Protein AF-A0A662MM34-F1 (afdb_monomer_lite)

Radius of gyration: 32.26 Å; chains: 1; bounding box: 66×43×91 Å

pLDDT: mean 76.06, std 18.73, range [28.3, 96.75]

Structure (mmCIF, N/CA/C/O backbone):
data_AF-A0A662MM34-F1
#
_entry.id   AF-A0A662MM34-F1
#
loop_
_atom_site.group_PDB
_atom_site.id
_atom_site.type_symbol
_atom_site.label_atom_id
_atom_site.label_alt_id
_atom_site.label_comp_id
_atom_site.label_asym_id
_atom_site.label_entity_id
_atom_site.label_seq_id
_atom_site.pdbx_PDB_ins_code
_atom_site.Cartn_x
_atom_site.Cartn_y
_atom_site.Cartn_z
_atom_site.occupancy
_atom_site.B_iso_or_equiv
_atom_site.auth_seq_id
_atom_site.auth_comp_id
_atom_site.auth_asym_id
_atom_site.auth_atom_id
_atom_site.pdbx_PDB_model_num
ATOM 1 N N . MET A 1 1 ? 9.267 -12.846 -33.388 1.00 33.50 1 MET A N 1
ATOM 2 C CA . MET A 1 1 ? 10.369 -12.476 -32.479 1.00 33.50 1 MET A CA 1
ATOM 3 C C . MET A 1 1 ? 10.022 -13.080 -31.131 1.00 33.50 1 MET A C 1
ATOM 5 O O . MET A 1 1 ? 9.086 -12.618 -30.495 1.00 33.50 1 MET A O 1
ATOM 9 N N . GLN A 1 2 ? 10.614 -14.228 -30.815 1.00 28.30 2 GLN A N 1
ATOM 10 C CA . GLN A 1 2 ? 10.262 -15.033 -29.645 1.00 28.30 2 GLN A CA 1
ATOM 11 C C . GLN A 1 2 ? 11.021 -14.427 -28.461 1.00 28.30 2 GLN A C 1
ATOM 13 O O . GLN A 1 2 ? 12.230 -14.606 -28.355 1.00 28.30 2 GLN A O 1
ATOM 18 N N . LEU A 1 3 ? 10.349 -13.579 -27.678 1.00 36.88 3 LEU A N 1
ATOM 19 C CA . LEU A 1 3 ? 10.935 -13.002 -26.468 1.00 36.88 3 LEU A CA 1
ATOM 20 C C . LEU A 1 3 ? 11.234 -14.153 -25.501 1.00 36.88 3 LEU A C 1
ATOM 22 O O . LEU A 1 3 ? 10.384 -15.018 -25.287 1.00 36.88 3 LEU A O 1
ATOM 26 N N . CYS A 1 4 ? 12.475 -14.196 -25.015 1.00 38.75 4 CYS A N 1
ATOM 27 C CA . CYS A 1 4 ? 12.981 -15.218 -24.106 1.00 38.75 4 CYS A CA 1
ATOM 28 C C . CYS A 1 4 ? 12.052 -15.308 -22.888 1.00 38.75 4 CYS A C 1
ATOM 30 O O . CYS A 1 4 ? 11.793 -14.303 -22.231 1.00 38.75 4 CYS A O 1
ATOM 32 N N . SER A 1 5 ? 11.508 -16.492 -22.622 1.00 39.78 5 SER A N 1
ATOM 33 C CA . SER A 1 5 ? 10.389 -16.688 -21.697 1.00 39.78 5 SER A CA 1
ATOM 34 C C . SER A 1 5 ? 10.800 -16.788 -20.224 1.00 39.78 5 SER A C 1
ATOM 36 O O . SER A 1 5 ? 10.091 -17.434 -19.456 1.00 39.78 5 SER A O 1
ATOM 38 N N . ARG A 1 6 ? 11.962 -16.264 -19.815 1.00 53.56 6 ARG A N 1
ATOM 39 C CA . ARG A 1 6 ? 12.468 -16.461 -18.452 1.00 53.56 6 ARG A CA 1
ATOM 40 C C . ARG A 1 6 ? 13.399 -15.338 -17.960 1.00 53.56 6 ARG A C 1
ATOM 42 O O . ARG A 1 6 ? 13.820 -14.475 -18.729 1.00 53.56 6 ARG A O 1
ATOM 49 N N . ALA A 1 7 ? 13.572 -15.299 -16.638 1.00 54.53 7 ALA A N 1
ATOM 50 C CA . ALA A 1 7 ? 14.062 -14.180 -15.843 1.00 54.53 7 ALA A CA 1
ATOM 51 C C . ALA A 1 7 ? 15.443 -13.661 -16.285 1.00 54.53 7 ALA A C 1
ATOM 53 O O . ALA A 1 7 ? 16.460 -14.333 -16.139 1.00 54.53 7 ALA A O 1
ATOM 54 N N . MET A 1 8 ? 15.496 -12.403 -16.734 1.00 60.78 8 MET A N 1
ATOM 55 C CA . MET A 1 8 ? 16.762 -11.707 -16.971 1.00 60.78 8 MET A CA 1
ATOM 56 C C . MET A 1 8 ? 17.428 -11.412 -15.625 1.00 60.78 8 MET A C 1
ATOM 58 O O . MET A 1 8 ? 16.893 -10.638 -14.828 1.00 60.78 8 MET A O 1
ATOM 62 N N . THR A 1 9 ? 18.582 -12.026 -15.369 1.00 60.44 9 THR A N 1
ATOM 63 C CA . THR A 1 9 ? 19.336 -11.823 -14.126 1.00 60.44 9 THR A CA 1
ATOM 64 C C . THR A 1 9 ? 20.631 -11.089 -14.444 1.00 60.44 9 THR A C 1
ATOM 66 O O . THR A 1 9 ? 21.396 -11.512 -15.308 1.00 60.44 9 THR A O 1
ATOM 69 N N . ALA A 1 10 ? 20.862 -9.967 -13.763 1.00 65.56 10 ALA A N 1
ATOM 70 C CA . ALA A 1 10 ? 22.105 -9.214 -13.860 1.00 65.56 10 ALA A CA 1
ATOM 71 C C . ALA A 1 10 ? 23.040 -9.613 -12.712 1.00 65.56 10 ALA A C 1
ATOM 73 O O . ALA A 1 10 ? 22.673 -9.527 -11.537 1.00 65.56 10 ALA A O 1
ATOM 74 N N . VAL A 1 11 ? 24.250 -10.041 -13.058 1.00 69.38 11 VAL A N 1
ATOM 75 C CA . VAL A 1 11 ? 25.359 -10.263 -12.128 1.00 69.38 11 VAL A CA 1
ATOM 76 C C . VAL A 1 11 ? 26.302 -9.071 -12.233 1.00 69.38 11 VAL A C 1
ATOM 78 O O . VAL A 1 11 ? 26.601 -8.611 -13.332 1.00 69.38 11 VAL A O 1
ATOM 81 N N . TRP A 1 12 ? 26.748 -8.559 -11.089 1.00 68.56 12 TRP A N 1
ATOM 82 C CA . TRP A 1 12 ? 27.549 -7.340 -11.004 1.00 68.56 12 TRP A CA 1
ATOM 83 C C . TRP A 1 12 ? 28.923 -7.651 -10.423 1.00 68.56 12 TRP A C 1
ATOM 85 O O . TRP A 1 12 ? 29.000 -8.230 -9.339 1.00 68.56 12 TRP A O 1
ATOM 95 N N . GLU A 1 13 ? 29.975 -7.211 -11.104 1.00 70.81 13 GLU A N 1
ATOM 96 C CA . GLU A 1 13 ? 31.361 -7.318 -10.649 1.00 70.81 13 GLU A CA 1
ATOM 97 C C . GLU A 1 13 ? 32.034 -5.939 -10.666 1.00 70.81 13 GLU A C 1
ATOM 99 O O . GLU A 1 13 ? 31.832 -5.131 -11.576 1.00 70.81 13 GLU A O 1
ATOM 104 N N . GLU A 1 14 ? 32.806 -5.652 -9.621 1.00 66.38 14 GLU A N 1
ATOM 105 C CA . GLU A 1 14 ? 33.515 -4.385 -9.453 1.00 66.38 14 GLU A CA 1
ATOM 106 C C . GLU A 1 14 ? 34.957 -4.541 -9.951 1.00 66.38 14 GLU A C 1
ATOM 108 O O . GLU A 1 14 ? 35.679 -5.437 -9.508 1.00 66.38 14 GLU A O 1
ATOM 113 N N . SER A 1 15 ? 35.383 -3.684 -10.882 1.00 63.06 15 SER A N 1
ATOM 114 C CA . SER A 1 15 ? 36.756 -3.675 -11.388 1.00 63.06 15 SER A CA 1
ATOM 115 C C . SER A 1 15 ? 37.626 -2.690 -10.606 1.00 63.06 15 SER A C 1
ATOM 117 O O . SER A 1 15 ? 37.177 -1.628 -10.168 1.00 63.06 15 SER A O 1
ATOM 119 N N . ALA A 1 16 ? 38.917 -3.006 -10.489 1.00 58.19 16 ALA A N 1
ATOM 120 C CA . ALA A 1 16 ? 39.908 -2.198 -9.775 1.00 58.19 16 ALA A CA 1
ATOM 121 C C . ALA A 1 16 ? 40.077 -0.762 -10.330 1.00 58.19 16 ALA A C 1
ATOM 123 O O . ALA A 1 16 ? 40.626 0.098 -9.641 1.00 58.19 16 ALA A O 1
ATOM 124 N N . GLU A 1 17 ? 39.598 -0.481 -11.547 1.00 59.62 17 GLU A N 1
ATOM 125 C CA . GLU A 1 17 ? 39.710 0.823 -12.222 1.00 59.62 17 GLU A CA 1
ATOM 126 C C . GLU A 1 17 ? 38.495 1.758 -12.024 1.00 59.62 17 GLU A C 1
ATOM 128 O O . GLU A 1 17 ? 38.427 2.808 -12.658 1.00 59.62 17 GLU A O 1
ATOM 133 N N . ARG A 1 18 ? 37.583 1.448 -11.084 1.00 57.44 18 ARG A N 1
ATOM 134 C CA . ARG A 1 18 ? 36.282 2.142 -10.874 1.00 57.44 18 ARG A CA 1
ATOM 135 C C . ARG A 1 18 ? 35.286 1.966 -12.025 1.00 57.44 18 ARG A C 1
ATOM 137 O O . ARG A 1 18 ? 34.351 2.750 -12.181 1.00 57.44 18 ARG A O 1
ATOM 144 N N . ASP A 1 19 ? 35.469 0.909 -12.800 1.00 56.22 19 ASP A N 1
ATOM 145 C CA . ASP A 1 19 ? 34.482 0.445 -13.763 1.00 56.22 19 ASP A CA 1
ATOM 146 C C . ASP A 1 19 ? 33.642 -0.671 -13.134 1.00 56.22 19 ASP A C 1
ATOM 148 O O . ASP A 1 19 ? 34.149 -1.510 -12.386 1.00 56.22 19 ASP A O 1
ATOM 152 N N . MET A 1 20 ? 32.346 -0.688 -13.438 1.00 56.56 20 MET A N 1
ATOM 153 C CA . MET A 1 20 ? 31.443 -1.767 -13.048 1.00 56.56 20 MET A CA 1
ATOM 154 C C . MET A 1 20 ? 31.071 -2.605 -14.259 1.00 56.56 20 MET A C 1
ATOM 156 O O . MET A 1 20 ? 30.607 -2.082 -15.270 1.00 56.56 20 MET A O 1
ATOM 160 N N . MET A 1 21 ? 31.237 -3.914 -14.140 1.00 55.56 21 MET A N 1
ATOM 161 C CA . MET A 1 21 ? 30.906 -4.873 -15.181 1.00 55.56 21 MET A CA 1
ATOM 162 C C . MET A 1 21 ? 29.592 -5.569 -14.830 1.00 55.56 21 MET A C 1
ATOM 164 O O . MET A 1 21 ? 29.419 -6.091 -13.728 1.00 55.56 21 MET A O 1
ATOM 168 N N . ILE A 1 22 ? 28.653 -5.567 -15.772 1.00 60.06 22 ILE A N 1
ATOM 169 C CA . ILE A 1 22 ? 27.394 -6.304 -15.684 1.00 60.06 22 ILE A CA 1
ATOM 170 C C . ILE A 1 22 ? 27.480 -7.475 -16.629 1.00 60.06 22 ILE A C 1
ATOM 172 O O . ILE A 1 22 ? 27.665 -7.280 -17.826 1.00 60.06 22 ILE A O 1
ATOM 176 N N . THR A 1 23 ? 27.235 -8.670 -16.121 1.00 60.19 23 THR A N 1
ATOM 177 C CA . THR A 1 23 ? 26.924 -9.816 -16.967 1.00 60.19 23 THR A CA 1
ATOM 178 C C . THR A 1 23 ? 25.427 -10.075 -16.883 1.00 60.19 23 THR A C 1
ATOM 180 O O . THR A 1 23 ? 24.901 -10.392 -15.817 1.00 60.19 23 THR A O 1
ATOM 183 N N . ILE A 1 24 ? 24.720 -9.891 -17.997 1.00 61.50 24 ILE A N 1
ATOM 184 C CA . ILE A 1 24 ? 23.300 -10.222 -18.112 1.00 61.50 24 ILE A CA 1
ATOM 185 C C . ILE A 1 24 ? 23.211 -11.652 -18.629 1.00 61.50 24 ILE A C 1
ATOM 187 O O . ILE A 1 24 ? 23.541 -11.918 -19.787 1.00 61.50 24 ILE A O 1
ATOM 191 N N . GLU A 1 25 ? 22.744 -12.561 -17.780 1.00 59.41 25 GLU A N 1
ATOM 192 C CA . GLU A 1 25 ? 22.485 -13.948 -18.149 1.00 59.41 25 GLU A CA 1
ATOM 193 C C . GLU A 1 25 ? 20.995 -14.134 -18.459 1.00 59.41 25 GLU A C 1
ATOM 195 O O . GLU A 1 25 ? 20.120 -13.643 -17.739 1.00 59.41 25 GLU A O 1
ATOM 200 N N . THR A 1 26 ? 20.703 -14.840 -19.555 1.00 55.81 26 THR A N 1
ATOM 201 C CA . THR A 1 26 ? 19.338 -15.245 -19.917 1.00 55.81 26 THR A CA 1
ATOM 202 C C . THR A 1 26 ? 19.237 -16.765 -19.932 1.00 55.81 26 THR A C 1
ATOM 204 O O . THR A 1 26 ? 20.053 -17.471 -20.528 1.00 55.81 26 THR A O 1
ATOM 207 N N . ASP A 1 27 ? 18.232 -17.294 -19.250 1.00 52.84 27 ASP A N 1
ATOM 208 C CA . ASP A 1 27 ? 18.008 -18.718 -19.065 1.00 52.84 27 ASP A CA 1
ATOM 209 C C . ASP A 1 27 ? 17.208 -19.309 -20.231 1.00 52.84 27 ASP A C 1
ATOM 211 O O . ASP A 1 27 ? 15.987 -19.456 -20.197 1.00 52.84 27 ASP A O 1
ATOM 215 N N . GLY A 1 28 ? 17.918 -19.704 -21.290 1.00 50.59 28 GLY A N 1
ATOM 216 C CA . GLY A 1 28 ? 17.308 -20.511 -22.353 1.00 50.59 28 GLY A CA 1
ATOM 217 C C . GLY A 1 28 ? 18.025 -20.525 -23.694 1.00 50.59 28 GLY A C 1
ATOM 218 O O . GLY A 1 28 ? 17.819 -21.452 -24.472 1.00 50.59 28 GLY A O 1
ATOM 219 N N . THR A 1 29 ? 18.905 -19.567 -23.964 1.00 47.22 29 THR A N 1
ATOM 220 C CA . THR A 1 29 ? 19.729 -19.543 -25.179 1.00 47.22 29 THR A CA 1
ATOM 221 C C . THR A 1 29 ? 21.022 -18.815 -24.861 1.00 47.22 29 THR A C 1
ATOM 223 O O . THR A 1 29 ? 20.971 -17.684 -24.401 1.00 47.22 29 THR A O 1
ATOM 226 N N . THR A 1 30 ? 22.160 -19.471 -25.089 1.00 48.12 30 THR A N 1
ATOM 227 C CA . THR A 1 30 ? 23.541 -18.983 -24.911 1.00 48.12 30 THR A CA 1
ATOM 228 C C . THR A 1 30 ? 23.748 -17.558 -25.434 1.00 48.12 30 THR A C 1
ATOM 230 O O . THR A 1 30 ? 24.140 -17.354 -26.581 1.00 48.12 30 THR A O 1
ATOM 233 N N . GLY A 1 31 ? 23.478 -16.576 -24.586 1.00 56.16 31 GLY A N 1
ATOM 234 C CA . GLY A 1 31 ? 23.649 -15.160 -24.856 1.00 56.16 31 GLY A CA 1
ATOM 235 C C . GLY A 1 31 ? 23.836 -14.461 -23.523 1.00 56.16 31 GLY A C 1
ATOM 236 O O . GLY A 1 31 ? 22.865 -14.015 -22.919 1.00 56.16 31 GLY A O 1
ATOM 237 N N . ALA A 1 32 ? 25.079 -14.446 -23.048 1.00 59.78 32 ALA A N 1
ATOM 238 C CA . ALA A 1 32 ? 25.497 -13.536 -21.997 1.00 59.78 32 ALA A CA 1
ATOM 239 C C . ALA A 1 32 ? 25.850 -12.209 -22.675 1.00 59.78 32 ALA A C 1
ATOM 241 O O . ALA A 1 32 ? 26.629 -12.193 -23.632 1.00 59.78 32 ALA A O 1
ATOM 242 N N . ALA A 1 33 ? 25.232 -11.120 -22.229 1.00 65.62 33 ALA A N 1
ATOM 243 C CA . ALA A 1 33 ? 25.611 -9.782 -22.657 1.00 65.62 33 ALA A CA 1
ATOM 244 C C . ALA A 1 33 ? 26.417 -9.137 -21.533 1.00 65.62 33 ALA A C 1
ATOM 246 O O . ALA A 1 33 ? 25.910 -8.977 -20.423 1.00 65.62 33 ALA A O 1
ATOM 247 N N . GLU A 1 34 ? 27.664 -8.787 -21.824 1.00 66.50 34 GLU A N 1
ATOM 248 C CA . GLU A 1 34 ? 28.517 -8.043 -20.905 1.00 66.50 34 GLU A CA 1
ATOM 249 C C . GLU A 1 34 ? 28.373 -6.546 -21.193 1.00 66.50 34 GLU A C 1
ATOM 251 O O . GLU A 1 34 ? 28.540 -6.096 -22.330 1.00 66.50 34 GLU A O 1
ATOM 256 N N . VAL A 1 35 ? 28.013 -5.771 -20.174 1.00 71.50 35 VAL A N 1
ATOM 257 C CA . VAL A 1 35 ? 27.859 -4.319 -20.252 1.00 71.50 35 VAL A CA 1
ATOM 258 C C . VAL A 1 35 ? 28.760 -3.692 -19.199 1.00 71.50 35 VAL A C 1
ATOM 260 O O . VAL A 1 35 ? 28.532 -3.857 -18.004 1.00 71.50 35 VAL A O 1
ATOM 263 N N . ILE A 1 36 ? 29.774 -2.953 -19.644 1.00 73.56 36 ILE A N 1
ATOM 264 C CA . ILE A 1 36 ? 30.686 -2.222 -18.760 1.00 73.56 36 ILE A CA 1
ATOM 265 C C . ILE A 1 36 ? 30.179 -0.791 -18.603 1.00 73.56 36 ILE A C 1
ATOM 267 O O . ILE A 1 36 ? 29.941 -0.080 -19.582 1.00 73.56 36 ILE A O 1
ATOM 271 N N . ILE A 1 37 ? 30.019 -0.363 -17.356 1.00 75.06 37 ILE A N 1
ATOM 272 C CA . ILE A 1 37 ? 29.595 0.978 -16.976 1.00 75.06 37 ILE A CA 1
ATOM 273 C C . ILE A 1 37 ? 30.717 1.623 -16.182 1.00 75.06 37 ILE A C 1
ATOM 275 O O . ILE A 1 37 ? 30.923 1.318 -15.010 1.00 75.06 37 ILE A O 1
ATOM 279 N N . GLY A 1 38 ? 31.410 2.557 -16.824 1.00 77.00 38 GLY A N 1
ATOM 280 C CA . GLY A 1 38 ? 32.406 3.386 -16.160 1.00 77.00 38 GLY A CA 1
ATOM 281 C C . GLY A 1 38 ? 31.789 4.571 -15.418 1.00 77.00 38 GLY A C 1
ATOM 282 O O . GLY A 1 38 ? 30.784 5.162 -15.848 1.00 77.00 38 GLY A O 1
ATOM 283 N N . GLY A 1 39 ? 32.409 4.947 -14.302 1.00 77.00 39 GLY A N 1
ATOM 284 C CA . GLY A 1 39 ? 31.999 6.084 -13.483 1.00 77.00 39 GLY A CA 1
ATOM 285 C C . GLY A 1 39 ? 33.080 6.488 -12.486 1.00 77.00 39 GLY A C 1
ATOM 286 O O . GLY A 1 39 ? 33.833 5.668 -11.990 1.00 77.00 39 GLY A O 1
ATOM 287 N N . HIS A 1 40 ? 33.197 7.784 -12.199 1.00 75.44 40 HIS A N 1
ATOM 288 C CA . HIS A 1 40 ? 34.201 8.271 -11.240 1.00 75.44 40 HIS A CA 1
ATOM 289 C C . HIS A 1 40 ? 33.698 8.291 -9.786 1.00 75.44 40 HIS A C 1
ATOM 291 O O . HIS A 1 40 ? 34.519 8.379 -8.871 1.00 75.44 40 HIS A O 1
ATOM 297 N N . ASP A 1 41 ? 32.377 8.223 -9.586 1.00 82.69 41 ASP A N 1
ATOM 298 C CA . ASP A 1 41 ? 31.685 8.316 -8.297 1.00 82.69 41 ASP A CA 1
ATOM 299 C C . ASP A 1 41 ? 30.853 7.051 -8.058 1.00 82.69 41 ASP A C 1
ATOM 301 O O . ASP A 1 41 ? 30.001 6.698 -8.881 1.00 82.69 41 ASP A O 1
ATOM 305 N N . GLN A 1 42 ? 31.091 6.394 -6.922 1.00 79.56 42 GLN A N 1
ATOM 306 C CA . GLN A 1 42 ? 30.430 5.142 -6.568 1.00 79.56 42 GLN A CA 1
ATOM 307 C C . GLN A 1 42 ? 28.917 5.303 -6.384 1.00 79.56 42 GLN A C 1
ATOM 309 O O . GLN A 1 42 ? 28.157 4.434 -6.794 1.00 79.56 42 GLN A O 1
ATOM 314 N N . ASN A 1 43 ? 28.450 6.442 -5.867 1.00 83.88 43 ASN A N 1
ATOM 315 C CA . ASN A 1 43 ? 27.018 6.683 -5.690 1.00 83.88 43 ASN A CA 1
ATOM 316 C C . ASN A 1 43 ? 26.302 6.759 -7.045 1.00 83.88 43 ASN A C 1
ATOM 318 O O . ASN A 1 43 ? 25.187 6.268 -7.204 1.00 83.88 43 ASN A O 1
ATOM 322 N N . VAL A 1 44 ? 26.945 7.371 -8.046 1.00 84.25 44 VAL A N 1
ATOM 323 C CA . VAL A 1 44 ? 26.391 7.457 -9.408 1.00 84.25 44 VAL A CA 1
ATOM 324 C C . VAL A 1 44 ? 26.326 6.073 -10.049 1.00 84.25 44 VAL A C 1
ATOM 326 O O . VAL A 1 44 ? 25.358 5.760 -10.744 1.00 84.25 44 VAL A O 1
ATOM 329 N N . LEU A 1 45 ? 27.344 5.247 -9.818 1.00 82.06 45 LEU A N 1
ATOM 330 C CA . LEU A 1 45 ? 27.378 3.871 -10.297 1.00 82.06 45 LEU A CA 1
ATOM 331 C C . LEU A 1 45 ? 26.286 3.006 -9.646 1.00 82.06 45 LEU A C 1
ATOM 333 O O . LEU A 1 45 ? 25.573 2.299 -10.360 1.00 82.06 45 LEU A O 1
ATOM 337 N N . ASP A 1 46 ? 26.073 3.138 -8.337 1.00 82.75 46 ASP A N 1
ATOM 338 C CA . ASP A 1 46 ? 25.018 2.425 -7.609 1.00 82.75 46 ASP A CA 1
ATOM 339 C C . ASP A 1 46 ? 23.611 2.811 -8.098 1.00 82.75 46 ASP A C 1
ATOM 341 O O . ASP A 1 46 ? 22.748 1.946 -8.276 1.00 82.75 46 ASP A O 1
ATOM 345 N N . HIS A 1 47 ? 23.380 4.096 -8.394 1.00 84.25 47 HIS A N 1
ATOM 346 C CA . HIS A 1 47 ? 22.121 4.548 -8.992 1.00 84.25 47 HIS A CA 1
ATOM 347 C C . HIS A 1 47 ? 21.894 3.955 -10.386 1.00 84.25 47 HIS A C 1
ATOM 349 O O . HIS A 1 47 ? 20.826 3.406 -10.652 1.00 84.25 47 HIS A O 1
ATOM 355 N N . ARG A 1 48 ? 22.912 3.978 -11.257 1.00 82.62 48 ARG A N 1
ATOM 356 C CA . ARG A 1 48 ? 22.823 3.362 -12.594 1.00 82.62 48 ARG A CA 1
ATOM 357 C C . ARG A 1 48 ? 22.541 1.867 -12.516 1.00 82.62 48 ARG A C 1
ATOM 359 O O . ARG A 1 48 ? 21.792 1.339 -13.337 1.00 82.62 48 ARG A O 1
ATOM 366 N N . LYS A 1 49 ? 23.122 1.191 -11.524 1.00 81.88 49 LYS 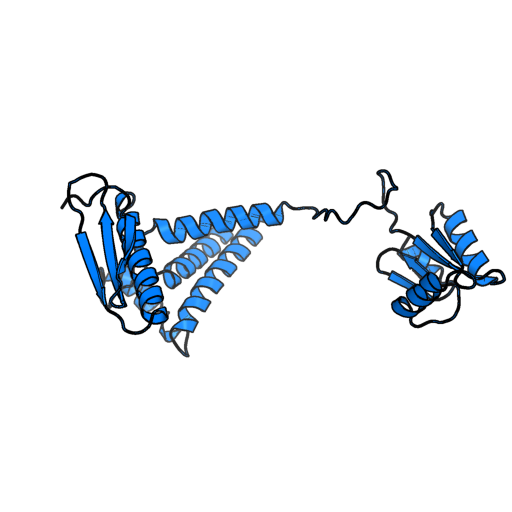A N 1
ATOM 367 C CA . LYS A 1 49 ? 22.853 -0.217 -11.251 1.00 81.88 49 LYS A CA 1
ATOM 368 C C . LYS A 1 49 ? 21.392 -0.467 -10.914 1.00 81.88 49 LYS A C 1
ATOM 370 O O . LYS A 1 49 ? 20.763 -1.320 -11.536 1.00 81.88 49 LYS A O 1
ATOM 375 N N . ALA A 1 50 ? 20.841 0.313 -9.989 1.00 82.38 50 ALA A N 1
ATOM 376 C CA . ALA A 1 50 ? 19.432 0.220 -9.629 1.00 82.38 50 ALA A CA 1
ATOM 377 C C . ALA A 1 50 ? 18.501 0.493 -10.826 1.00 82.38 50 ALA A C 1
ATOM 379 O O . ALA A 1 50 ? 17.497 -0.207 -10.992 1.00 82.38 50 ALA A O 1
ATOM 380 N N . ASP A 1 51 ? 18.847 1.460 -11.681 1.00 84.81 51 ASP A N 1
ATOM 381 C CA . ASP A 1 51 ? 18.066 1.805 -12.873 1.00 84.81 51 ASP A CA 1
ATOM 382 C C . ASP A 1 51 ? 18.041 0.655 -13.891 1.00 84.81 51 ASP A C 1
ATOM 384 O O . ASP A 1 51 ? 16.976 0.285 -14.396 1.00 84.81 51 ASP A O 1
ATOM 388 N N . ILE A 1 52 ? 19.196 0.039 -14.157 1.00 85.31 52 ILE A N 1
ATOM 389 C CA . ILE A 1 52 ? 19.308 -1.091 -15.089 1.00 85.31 52 ILE A CA 1
ATOM 390 C C . ILE A 1 52 ? 18.612 -2.329 -14.538 1.00 85.31 52 ILE A C 1
ATOM 392 O O . ILE A 1 52 ? 17.832 -2.954 -15.259 1.00 85.31 52 ILE A O 1
ATOM 396 N N . ASP A 1 53 ? 18.823 -2.655 -13.261 1.00 82.88 53 ASP A N 1
ATOM 397 C CA . ASP A 1 53 ? 18.124 -3.763 -12.607 1.00 82.88 53 ASP A CA 1
ATOM 398 C C . ASP A 1 53 ? 16.601 -3.578 -12.690 1.00 82.88 53 ASP A C 1
ATOM 400 O O . ASP A 1 53 ? 15.863 -4.539 -12.918 1.00 82.88 53 ASP A O 1
ATOM 404 N N . SER A 1 54 ? 16.113 -2.345 -12.530 1.00 85.62 54 SER A N 1
ATOM 405 C CA . SER A 1 54 ? 14.686 -2.028 -12.642 1.00 85.62 54 SER A CA 1
ATOM 406 C C . SER A 1 54 ? 14.174 -2.216 -14.072 1.00 85.62 54 SER A C 1
ATOM 408 O O . SER A 1 54 ? 13.132 -2.845 -14.273 1.00 85.62 54 SER A O 1
ATOM 410 N N . ALA A 1 55 ? 14.918 -1.740 -15.073 1.00 83.81 55 ALA A N 1
ATOM 411 C CA . ALA A 1 55 ? 14.565 -1.903 -16.481 1.00 83.81 55 ALA A CA 1
ATOM 412 C C . ALA A 1 55 ? 14.528 -3.382 -16.902 1.00 83.81 55 ALA A C 1
ATOM 414 O O . ALA A 1 55 ? 13.569 -3.820 -17.539 1.00 83.81 55 ALA A O 1
ATOM 415 N N . LEU A 1 56 ? 15.528 -4.172 -16.503 1.00 83.69 56 LEU A N 1
ATOM 416 C CA . LEU A 1 56 ? 15.601 -5.601 -16.815 1.00 83.69 56 LEU A CA 1
ATOM 417 C C . LEU A 1 56 ? 14.465 -6.392 -16.164 1.00 83.69 56 LEU A C 1
ATOM 419 O O . LEU A 1 56 ? 13.852 -7.229 -16.824 1.00 83.69 56 LEU A O 1
ATOM 423 N N . LYS A 1 57 ? 14.118 -6.095 -14.906 1.00 81.81 57 LYS A N 1
ATOM 424 C CA . LYS A 1 57 ? 12.970 -6.723 -14.228 1.00 81.81 57 LYS A CA 1
ATOM 425 C C . LYS A 1 57 ? 11.647 -6.397 -14.921 1.00 81.81 57 LYS A C 1
ATOM 427 O O . LYS A 1 57 ? 10.806 -7.282 -15.075 1.00 81.81 57 LYS A O 1
ATOM 432 N N . LEU A 1 58 ? 11.465 -5.152 -15.372 1.00 81.94 58 LEU A N 1
ATOM 433 C CA . LEU A 1 58 ? 10.283 -4.758 -16.144 1.00 81.94 58 LEU A CA 1
ATOM 434 C C . LEU A 1 58 ? 10.212 -5.499 -17.481 1.00 81.94 58 LEU A C 1
ATOM 436 O O . LEU A 1 58 ? 9.157 -6.033 -17.818 1.00 81.94 58 LEU A O 1
ATOM 440 N N . LEU A 1 59 ? 11.326 -5.591 -18.211 1.00 82.56 59 LEU A N 1
ATOM 441 C CA . LEU A 1 59 ? 11.399 -6.358 -19.457 1.00 82.56 59 LEU A CA 1
ATOM 442 C C . LEU A 1 59 ? 11.104 -7.844 -19.226 1.00 82.56 59 LEU A C 1
ATOM 444 O O . LEU A 1 59 ? 10.303 -8.426 -19.954 1.00 82.56 59 LEU A O 1
ATOM 448 N N . GLY A 1 60 ? 11.676 -8.433 -18.175 1.00 81.06 60 GLY A N 1
ATOM 449 C CA . GLY A 1 60 ? 11.421 -9.818 -17.782 1.00 81.06 60 GLY A CA 1
ATOM 450 C C . GLY A 1 60 ? 9.955 -10.086 -17.439 1.00 81.06 60 GLY A C 1
ATOM 451 O O . GLY A 1 60 ? 9.447 -11.161 -17.732 1.00 81.06 60 GLY A O 1
ATOM 452 N N . SER A 1 61 ? 9.228 -9.105 -16.897 1.00 80.81 61 SER A N 1
ATOM 453 C CA . SER A 1 61 ? 7.806 -9.271 -16.564 1.00 80.81 61 SER A CA 1
ATOM 454 C C . SER A 1 61 ? 6.892 -9.481 -17.784 1.00 80.81 61 SER A C 1
ATOM 456 O O . SER A 1 61 ? 5.797 -10.025 -17.637 1.00 80.81 61 SER A O 1
ATOM 458 N N . PHE A 1 62 ? 7.347 -9.100 -18.985 1.00 79.19 62 PHE A N 1
ATOM 459 C CA . PHE A 1 62 ? 6.637 -9.355 -20.241 1.00 79.19 62 PHE A CA 1
ATOM 460 C C . PHE A 1 62 ? 6.807 -10.783 -20.765 1.00 79.19 62 PHE A C 1
ATOM 462 O O . PHE A 1 62 ? 6.103 -11.153 -21.700 1.00 79.19 62 PHE A O 1
ATOM 469 N N . ALA A 1 63 ? 7.716 -11.577 -20.188 1.00 75.25 63 ALA A N 1
ATOM 470 C CA . ALA A 1 63 ? 7.923 -12.968 -20.582 1.00 75.25 63 ALA A CA 1
ATOM 471 C C . ALA A 1 63 ? 6.678 -13.839 -20.328 1.00 75.25 63 ALA A C 1
ATOM 473 O O . ALA A 1 63 ? 6.393 -14.739 -21.116 1.00 75.25 63 ALA A O 1
ATOM 474 N N . ASP A 1 64 ? 5.931 -13.537 -19.259 1.00 73.00 64 ASP A N 1
ATOM 475 C CA . ASP A 1 64 ? 4.754 -14.304 -18.833 1.00 73.00 64 ASP A CA 1
ATOM 476 C C . ASP A 1 64 ? 3.419 -13.635 -19.216 1.00 73.00 64 ASP A C 1
ATOM 478 O O . ASP A 1 64 ? 2.441 -14.319 -19.524 1.00 73.00 64 ASP A O 1
ATOM 482 N N . ASP A 1 65 ? 3.344 -12.297 -19.197 1.00 75.12 65 ASP A N 1
ATOM 483 C CA . ASP A 1 65 ? 2.133 -11.532 -19.531 1.00 75.12 65 ASP A CA 1
ATOM 484 C C . ASP A 1 65 ? 2.481 -10.315 -20.397 1.00 75.12 65 ASP A C 1
ATOM 486 O O . ASP A 1 65 ? 3.059 -9.331 -19.940 1.00 75.12 65 ASP A O 1
ATOM 490 N N . HIS A 1 66 ? 2.080 -10.367 -21.666 1.00 79.31 66 HIS A N 1
ATOM 491 C CA . HIS A 1 66 ? 2.368 -9.328 -22.657 1.00 79.31 66 HIS A CA 1
ATOM 492 C C . HIS A 1 66 ? 1.394 -8.141 -22.587 1.00 79.31 66 HIS A C 1
ATOM 494 O O . HIS A 1 66 ? 1.493 -7.203 -23.383 1.00 79.31 66 HIS A O 1
ATOM 500 N N . ARG A 1 67 ? 0.397 -8.182 -21.695 1.00 80.88 67 ARG A N 1
ATOM 501 C CA . ARG A 1 67 ? -0.591 -7.108 -21.585 1.00 80.88 67 ARG A CA 1
ATOM 502 C C . ARG A 1 67 ? 0.006 -5.905 -20.869 1.00 80.88 67 ARG A C 1
ATOM 504 O O . ARG A 1 67 ? 0.665 -6.028 -19.838 1.00 80.88 67 ARG A O 1
ATOM 511 N N . VAL A 1 68 ? -0.335 -4.730 -21.377 1.00 81.38 68 VAL A N 1
ATOM 512 C CA . VAL A 1 68 ? 0.023 -3.440 -20.789 1.00 81.38 68 VAL A CA 1
ATOM 513 C C . VAL A 1 68 ? -1.214 -2.700 -20.310 1.00 81.38 68 VAL A C 1
ATOM 515 O O . VAL A 1 68 ? -2.315 -2.888 -20.834 1.00 81.38 68 VAL A O 1
ATOM 518 N N . VAL A 1 69 ? -1.017 -1.840 -19.323 1.00 77.94 69 VAL A N 1
ATOM 519 C CA . VAL A 1 69 ? -1.972 -0.808 -18.924 1.00 77.94 69 VAL A CA 1
ATOM 520 C C . VAL A 1 69 ? -1.359 0.573 -19.154 1.00 77.94 69 VAL A C 1
ATOM 522 O O . VAL A 1 69 ? -0.131 0.700 -19.206 1.00 77.94 69 VAL A O 1
ATOM 525 N N . PRO A 1 70 ? -2.184 1.625 -19.302 1.00 74.25 70 PRO A N 1
ATOM 526 C CA . PRO A 1 70 ? -1.668 2.986 -19.240 1.00 74.25 70 PRO A CA 1
ATOM 527 C C . PRO A 1 70 ? -0.974 3.226 -17.893 1.00 74.25 70 PRO A C 1
ATOM 529 O O . PRO A 1 70 ? -1.327 2.601 -16.895 1.00 74.25 70 PRO A O 1
ATOM 532 N N . GLY A 1 71 ? 0.008 4.123 -17.865 1.00 74.31 71 GLY A N 1
ATOM 533 C CA . GLY A 1 71 ? 0.920 4.308 -16.738 1.00 74.31 71 GLY A CA 1
ATOM 534 C C . GLY A 1 71 ? 0.236 4.425 -15.373 1.00 74.31 71 GLY A C 1
ATOM 535 O O . GLY A 1 71 ? -0.932 4.814 -15.263 1.00 74.31 71 GLY A O 1
ATOM 536 N N . ALA A 1 72 ? 0.997 4.118 -14.322 1.00 69.88 72 ALA A N 1
ATOM 537 C CA . ALA A 1 72 ? 0.512 3.862 -12.966 1.00 69.88 72 ALA A CA 1
ATOM 538 C C . ALA A 1 72 ? -0.586 4.816 -12.474 1.00 69.88 72 ALA A C 1
ATOM 540 O O . ALA A 1 72 ? -1.654 4.372 -12.047 1.00 69.88 72 ALA A O 1
ATOM 541 N N . ALA A 1 73 ? -0.376 6.132 -12.585 1.00 76.50 73 ALA A N 1
ATOM 542 C CA . ALA A 1 73 ? -1.342 7.128 -12.121 1.00 76.50 73 ALA A CA 1
ATOM 543 C C . ALA A 1 73 ? -2.732 6.955 -12.756 1.00 76.50 73 ALA A C 1
ATOM 545 O O . ALA A 1 73 ? -3.750 7.023 -12.064 1.00 76.50 73 ALA A O 1
ATOM 546 N N . LEU A 1 74 ? -2.768 6.686 -14.061 1.00 77.00 74 LEU A N 1
ATOM 547 C CA . LEU A 1 74 ? -4.001 6.546 -14.820 1.00 77.00 74 LEU A CA 1
ATOM 548 C C . LEU A 1 74 ? -4.740 5.263 -14.479 1.00 77.00 74 LEU A C 1
ATOM 550 O O . LEU A 1 74 ? -5.953 5.277 -14.271 1.00 77.00 74 LEU A O 1
ATOM 554 N N . THR A 1 75 ? -3.987 4.172 -14.353 1.00 83.38 75 THR A N 1
ATOM 555 C CA . THR A 1 75 ? -4.521 2.874 -13.947 1.00 83.38 75 THR A CA 1
ATOM 556 C C . THR A 1 75 ? -5.231 2.970 -12.598 1.00 83.38 75 THR A C 1
ATOM 558 O O . THR A 1 75 ? -6.381 2.538 -12.476 1.00 83.38 75 THR A O 1
ATOM 561 N N . TYR A 1 76 ? -4.614 3.603 -11.595 1.00 87.69 76 TYR A N 1
ATOM 562 C CA . TYR A 1 76 ? -5.235 3.772 -10.277 1.00 87.69 76 TYR A CA 1
ATOM 563 C C . TYR A 1 76 ? -6.503 4.638 -10.314 1.00 87.69 76 TYR A C 1
ATOM 565 O O . TYR A 1 76 ? -7.496 4.318 -9.650 1.00 87.69 76 TYR A O 1
ATOM 573 N N . LEU A 1 77 ? -6.501 5.717 -11.100 1.00 83.44 77 LEU A N 1
ATOM 574 C CA . LEU A 1 77 ? -7.654 6.610 -11.223 1.00 83.44 77 LEU A CA 1
ATOM 575 C C . LEU A 1 77 ? -8.823 5.937 -11.946 1.00 83.44 77 LEU A C 1
ATOM 577 O O . LEU A 1 77 ? -9.951 5.987 -11.445 1.00 83.44 77 LEU A O 1
ATOM 581 N N . GLU A 1 78 ? -8.570 5.243 -13.053 1.00 83.88 78 GLU A N 1
ATOM 582 C CA . GLU A 1 78 ? -9.621 4.557 -13.807 1.00 83.88 78 GLU A CA 1
ATOM 583 C C . GLU A 1 78 ? -10.211 3.382 -13.012 1.00 83.88 78 GLU A C 1
ATOM 585 O O . GLU A 1 78 ? -11.433 3.201 -12.959 1.00 83.88 78 GLU A O 1
ATOM 590 N N . LEU A 1 79 ? -9.380 2.636 -12.277 1.00 90.38 79 LEU A N 1
ATOM 591 C CA . LEU A 1 79 ? -9.867 1.617 -11.343 1.00 90.38 79 LEU A CA 1
ATOM 592 C C . LEU A 1 79 ? -10.724 2.225 -10.231 1.00 90.38 79 LEU A C 1
ATOM 594 O O . LEU A 1 79 ? -11.787 1.684 -9.920 1.00 90.38 79 LEU A O 1
ATOM 598 N N . SER A 1 80 ? -10.328 3.375 -9.672 1.00 91.12 80 SER A N 1
ATOM 599 C CA . SER A 1 80 ? -11.135 4.066 -8.659 1.00 91.12 80 SER A CA 1
ATOM 600 C C . SER A 1 80 ? -12.530 4.430 -9.182 1.00 91.12 80 SER A C 1
ATOM 602 O O . SER A 1 80 ? -13.529 4.230 -8.488 1.00 91.12 80 SER A O 1
ATOM 604 N N . LYS A 1 81 ? -12.623 4.904 -10.431 1.00 90.12 81 LYS A N 1
ATOM 605 C CA . LYS A 1 81 ? -13.882 5.260 -11.098 1.00 90.12 81 LYS A CA 1
ATOM 606 C C . LYS A 1 81 ? -14.765 4.029 -11.301 1.00 90.12 81 LYS A C 1
ATOM 608 O O . LYS A 1 81 ? -15.949 4.062 -10.956 1.00 90.12 81 LYS A O 1
ATOM 613 N N . LYS A 1 82 ? -14.193 2.925 -11.796 1.00 93.69 82 LYS A N 1
ATOM 614 C CA . LYS A 1 82 ? -14.907 1.649 -11.986 1.00 93.69 82 LYS A CA 1
ATOM 615 C C . LYS A 1 82 ? -15.419 1.071 -10.665 1.00 93.69 82 LYS A C 1
ATOM 617 O O . LYS A 1 82 ? -16.575 0.660 -10.594 1.00 93.69 82 LYS A O 1
ATOM 622 N N . LEU A 1 83 ? -14.615 1.114 -9.603 1.00 95.31 83 LEU A N 1
ATOM 623 C CA . LEU A 1 83 ? -15.019 0.656 -8.270 1.00 95.31 83 LEU A CA 1
ATOM 624 C C . LEU A 1 83 ? -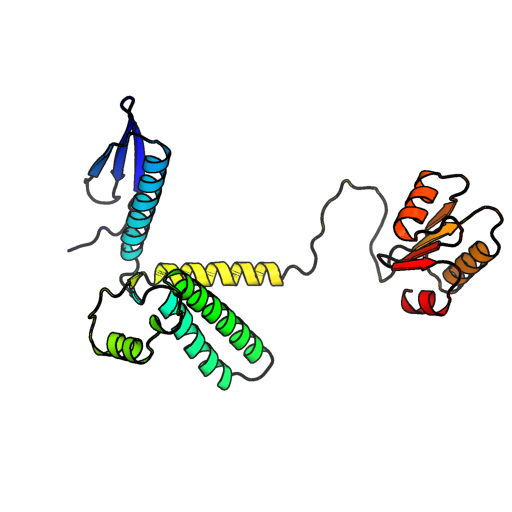16.145 1.506 -7.674 1.00 95.31 83 LEU A C 1
ATOM 626 O O . LEU A 1 83 ? -17.097 0.954 -7.129 1.00 95.31 83 LEU A O 1
ATOM 630 N N . ARG A 1 84 ? -16.097 2.836 -7.829 1.00 94.38 84 ARG A N 1
ATOM 631 C CA . ARG A 1 84 ? -17.190 3.724 -7.391 1.00 94.38 84 ARG A CA 1
ATOM 632 C C . ARG A 1 84 ? -18.499 3.436 -8.117 1.00 94.38 84 ARG A C 1
ATOM 634 O O . ARG A 1 84 ? -19.543 3.432 -7.475 1.00 94.38 84 ARG A O 1
ATOM 641 N N . ARG A 1 85 ? -18.452 3.159 -9.427 1.00 94.75 85 ARG A N 1
ATOM 642 C CA . ARG A 1 85 ? -19.636 2.717 -10.185 1.00 94.75 85 ARG A CA 1
ATOM 643 C C . ARG A 1 85 ? -20.160 1.389 -9.649 1.00 94.75 85 ARG A C 1
ATOM 645 O O . ARG A 1 85 ? -21.343 1.291 -9.355 1.00 94.75 85 ARG A O 1
ATOM 652 N N . ARG A 1 86 ? -19.278 0.407 -9.434 1.00 95.25 86 ARG A N 1
ATOM 653 C CA . ARG A 1 86 ? -19.662 -0.902 -8.886 1.00 95.25 86 ARG A CA 1
ATOM 654 C C . ARG A 1 86 ? -20.287 -0.801 -7.493 1.00 95.25 86 ARG A C 1
ATOM 656 O O . ARG A 1 86 ? -21.190 -1.568 -7.182 1.00 95.25 86 ARG A O 1
ATOM 663 N N . ALA A 1 87 ? -19.848 0.155 -6.677 1.00 96.00 87 ALA A N 1
ATOM 664 C CA . ALA A 1 87 ? -20.406 0.404 -5.351 1.00 96.00 87 ALA A CA 1
ATOM 665 C C . ALA A 1 87 ? -21.885 0.842 -5.377 1.00 96.00 87 ALA A C 1
ATOM 667 O O . ALA A 1 87 ? -22.548 0.742 -4.350 1.00 96.00 87 ALA A O 1
ATOM 668 N N . LEU A 1 88 ? -22.415 1.325 -6.510 1.00 94.94 88 LEU A N 1
ATOM 669 C CA . LEU A 1 88 ? -23.837 1.672 -6.642 1.00 94.94 88 LEU A CA 1
ATOM 670 C C . LEU A 1 88 ? -24.744 0.436 -6.640 1.00 94.94 88 LEU A C 1
ATOM 672 O O . LEU A 1 88 ? -25.873 0.521 -6.167 1.00 94.94 88 LEU A O 1
ATOM 676 N N . ASP A 1 89 ? -24.229 -0.701 -7.110 1.00 96.75 89 ASP A N 1
ATOM 677 C CA . ASP A 1 89 ? -24.968 -1.964 -7.191 1.00 96.75 89 ASP A CA 1
ATOM 678 C C . ASP A 1 89 ? -24.813 -2.830 -5.930 1.00 96.75 89 ASP A C 1
ATOM 680 O O . ASP A 1 89 ? -25.421 -3.897 -5.827 1.00 96.75 89 ASP A O 1
ATOM 684 N N . VAL A 1 90 ? -23.953 -2.419 -4.991 1.00 95.69 90 VAL A N 1
ATOM 685 C CA . VAL A 1 90 ? -23.669 -3.153 -3.754 1.00 95.69 90 VAL A CA 1
ATOM 686 C C . VAL A 1 90 ? -24.429 -2.509 -2.602 1.00 95.69 90 VAL A C 1
ATOM 688 O O . VAL A 1 90 ? -24.356 -1.300 -2.381 1.00 95.69 90 VAL A O 1
ATOM 691 N N . TRP A 1 91 ? -25.146 -3.334 -1.848 1.00 90.81 91 TRP A N 1
ATOM 692 C CA . TRP A 1 91 ? -25.919 -2.924 -0.681 1.00 90.81 91 TRP A CA 1
ATOM 693 C C . TRP A 1 91 ? -25.211 -3.372 0.594 1.00 90.81 91 TRP A C 1
ATOM 695 O O . TRP A 1 91 ? -24.519 -4.383 0.580 1.00 90.81 91 TRP A O 1
ATOM 705 N N . GLY A 1 92 ? -25.405 -2.633 1.688 1.00 93.81 92 GLY A N 1
ATOM 706 C CA . GLY A 1 92 ? -24.811 -2.973 2.982 1.00 93.81 92 GLY A CA 1
ATOM 707 C C . GLY A 1 92 ? -23.435 -2.339 3.243 1.00 93.81 92 GLY A C 1
ATOM 708 O O . GLY A 1 92 ? -23.010 -1.433 2.514 1.00 93.81 92 GLY A O 1
ATOM 709 N N . PRO A 1 93 ? -22.755 -2.758 4.327 1.00 92.94 93 PRO A N 1
ATOM 710 C CA . PRO A 1 93 ? -21.463 -2.209 4.748 1.00 92.94 93 PRO A CA 1
ATOM 711 C C . PRO A 1 93 ? -20.337 -2.427 3.722 1.00 92.94 93 PRO A C 1
ATOM 713 O O . PRO A 1 93 ? -19.400 -1.632 3.652 1.00 92.94 93 PRO A O 1
ATOM 716 N N . GLU A 1 94 ? -20.452 -3.434 2.860 1.00 94.00 94 GLU A N 1
ATOM 717 C CA . GLU A 1 94 ? -19.507 -3.749 1.786 1.00 94.00 94 GLU A CA 1
ATOM 718 C C . GLU A 1 94 ? -19.357 -2.580 0.806 1.00 94.00 94 GLU A C 1
ATOM 720 O O . GLU A 1 94 ? -18.261 -2.304 0.312 1.00 94.00 94 GLU A O 1
ATOM 725 N N . ARG A 1 95 ? -20.438 -1.823 0.576 1.00 96.62 95 ARG A N 1
ATOM 726 C CA . ARG A 1 95 ? -20.402 -0.608 -0.245 1.00 96.62 95 ARG A CA 1
ATOM 727 C C . ARG A 1 95 ? -19.396 0.407 0.292 1.00 96.62 95 ARG A C 1
ATOM 729 O O . ARG A 1 95 ? -18.673 1.024 -0.491 1.00 96.62 95 ARG A O 1
ATOM 736 N N . LEU A 1 96 ? -19.339 0.585 1.612 1.00 94.19 96 LEU A N 1
ATOM 737 C CA . LEU A 1 96 ? -18.422 1.531 2.249 1.00 94.19 96 LEU A CA 1
ATOM 738 C C . LEU A 1 96 ? -16.971 1.075 2.096 1.00 94.19 96 LEU A C 1
ATOM 740 O O . LEU A 1 96 ? -16.112 1.903 1.797 1.00 94.19 96 LEU A O 1
ATOM 744 N N . ALA A 1 97 ? -16.711 -0.230 2.207 1.00 93.81 97 ALA A N 1
ATOM 745 C CA . ALA A 1 97 ? -15.384 -0.794 1.971 1.00 93.81 97 ALA A CA 1
ATOM 746 C C . ALA A 1 97 ? -14.916 -0.559 0.523 1.00 93.81 97 ALA A C 1
ATOM 748 O O . ALA A 1 97 ? -13.795 -0.096 0.304 1.00 93.81 97 ALA A O 1
ATOM 749 N N . ILE A 1 98 ? -15.790 -0.776 -0.469 1.00 95.69 98 ILE A N 1
ATOM 750 C CA . ILE A 1 98 ? -15.481 -0.504 -1.884 1.00 95.69 98 ILE A CA 1
ATOM 751 C C . ILE A 1 98 ? -15.189 0.988 -2.102 1.00 95.69 98 ILE A C 1
ATOM 753 O O . ILE A 1 98 ? -14.226 1.344 -2.786 1.00 95.69 98 ILE A O 1
ATOM 757 N N . LEU A 1 99 ? -15.985 1.882 -1.506 1.00 95.00 99 LEU A N 1
ATOM 758 C CA . LEU A 1 99 ? -15.767 3.327 -1.612 1.00 95.00 99 LEU A CA 1
ATOM 759 C C . LEU A 1 99 ? -14.459 3.767 -0.939 1.00 95.00 99 LEU A C 1
ATOM 761 O O . LEU A 1 99 ? -13.729 4.582 -1.515 1.00 95.00 99 LEU A O 1
ATOM 765 N N . ALA A 1 100 ? -14.127 3.209 0.226 1.00 94.81 100 ALA A N 1
ATOM 766 C CA . ALA A 1 100 ? -12.871 3.472 0.920 1.00 94.81 100 ALA A CA 1
ATOM 767 C C . ALA A 1 100 ? -11.667 3.025 0.077 1.00 94.81 100 ALA A C 1
ATOM 769 O O . ALA A 1 100 ? -10.758 3.822 -0.165 1.00 94.81 100 ALA A O 1
ATOM 770 N N . PHE A 1 101 ? -11.712 1.806 -0.467 1.00 95.50 101 PHE A N 1
ATOM 771 C CA . PHE A 1 101 ? -10.668 1.280 -1.346 1.00 95.50 101 PHE A CA 1
ATOM 772 C C . PHE A 1 101 ? -10.515 2.121 -2.622 1.00 95.50 101 PHE A C 1
ATOM 774 O O . PHE A 1 101 ? -9.410 2.533 -2.970 1.00 95.50 101 PHE A O 1
ATOM 781 N N . SER A 1 102 ? -11.625 2.489 -3.275 1.00 96.00 102 SER A N 1
ATOM 782 C CA . SER A 1 102 ? -11.591 3.371 -4.452 1.00 96.00 102 SER A CA 1
ATOM 783 C C . SER A 1 102 ? -10.950 4.730 -4.142 1.00 96.00 102 SER A C 1
ATOM 785 O O . SER A 1 102 ? -10.196 5.280 -4.943 1.00 96.00 102 SER A O 1
ATOM 787 N N . THR A 1 103 ? -11.202 5.265 -2.948 1.00 93.50 103 THR A N 1
ATOM 788 C CA . THR A 1 103 ? -10.638 6.542 -2.514 1.00 93.50 103 THR A CA 1
ATOM 789 C C . THR A 1 103 ? -9.142 6.426 -2.239 1.00 93.50 103 THR A C 1
ATOM 791 O O . THR A 1 103 ? -8.401 7.341 -2.593 1.00 93.50 103 THR A O 1
ATOM 794 N N . ALA A 1 104 ? -8.678 5.299 -1.693 1.00 94.94 104 ALA A N 1
ATOM 795 C CA . ALA A 1 104 ? -7.254 5.020 -1.532 1.00 94.94 104 ALA A CA 1
ATOM 796 C C . ALA A 1 104 ? -6.523 4.973 -2.886 1.00 94.94 104 ALA A C 1
ATOM 798 O O . ALA A 1 104 ? -5.531 5.680 -3.059 1.00 94.94 104 ALA A O 1
ATOM 799 N N . LEU A 1 105 ? -7.057 4.250 -3.879 1.00 91.19 105 LEU A N 1
ATOM 800 C CA . LEU A 1 105 ? -6.469 4.211 -5.229 1.00 91.19 105 LEU A CA 1
ATOM 801 C C . LEU A 1 105 ? -6.433 5.601 -5.876 1.00 91.19 105 LEU A C 1
ATOM 803 O O . LEU A 1 105 ? -5.416 6.011 -6.429 1.00 91.19 105 LEU A O 1
ATOM 807 N N . SER A 1 106 ? -7.518 6.369 -5.744 1.00 86.44 106 SER A N 1
ATOM 808 C CA . SER A 1 106 ? -7.576 7.741 -6.255 1.00 86.44 106 SER A CA 1
ATOM 809 C C . SER A 1 106 ? -6.500 8.636 -5.635 1.00 86.44 106 SER A C 1
ATOM 811 O O . SER A 1 106 ? -5.942 9.478 -6.333 1.00 86.44 106 SER A O 1
ATOM 813 N N . ARG A 1 107 ? -6.193 8.458 -4.343 1.00 86.94 107 ARG A N 1
ATOM 814 C CA . ARG A 1 107 ? -5.115 9.194 -3.668 1.00 86.94 107 ARG A CA 1
ATOM 815 C C . ARG A 1 107 ? -3.743 8.804 -4.205 1.00 86.94 107 ARG A C 1
ATOM 817 O O . ARG A 1 107 ? -2.950 9.702 -4.448 1.00 86.94 107 ARG A O 1
ATOM 824 N N . ILE A 1 108 ? -3.484 7.515 -4.437 1.00 86.25 108 ILE A N 1
ATOM 825 C CA . ILE A 1 108 ? -2.225 7.047 -5.047 1.00 86.25 108 ILE A CA 1
ATOM 826 C C . ILE A 1 108 ? -2.041 7.695 -6.422 1.00 86.25 108 ILE A C 1
ATOM 828 O O . ILE A 1 108 ? -1.013 8.318 -6.675 1.00 86.25 108 ILE A O 1
ATOM 832 N N . GLY A 1 109 ? -3.070 7.629 -7.273 1.00 79.56 109 GLY A N 1
ATOM 833 C CA . GLY A 1 109 ? -3.039 8.255 -8.593 1.00 79.56 109 GLY A CA 1
ATOM 834 C C . GLY A 1 109 ? -2.781 9.762 -8.524 1.00 79.56 109 GLY A C 1
ATOM 835 O O . GLY A 1 109 ? -1.873 10.261 -9.177 1.00 79.56 109 GLY A O 1
ATOM 836 N N . MET A 1 110 ? -3.507 10.490 -7.669 1.00 74.88 110 MET A N 1
ATOM 837 C CA . MET A 1 110 ? -3.307 11.935 -7.491 1.00 74.88 110 MET A CA 1
ATOM 838 C C . MET A 1 110 ? -1.920 12.291 -6.940 1.00 74.88 110 MET A C 1
ATOM 840 O O . MET A 1 110 ? -1.354 13.301 -7.352 1.00 74.88 110 MET A O 1
ATOM 844 N N . SER A 1 111 ? -1.365 11.491 -6.025 1.00 79.00 111 SER A N 1
ATOM 845 C CA . SER A 1 111 ? -0.009 11.695 -5.499 1.00 79.00 111 SER A CA 1
ATOM 846 C C . SER A 1 111 ? 1.046 11.560 -6.592 1.00 79.00 111 SER A C 1
ATOM 848 O O . SER A 1 111 ? 1.962 12.375 -6.647 1.00 79.00 111 SER A O 1
ATOM 850 N N . LEU A 1 112 ? 0.888 10.582 -7.488 1.00 72.56 112 LEU A N 1
ATOM 851 C CA . LEU A 1 112 ? 1.784 10.412 -8.630 1.00 72.56 112 LEU A CA 1
ATOM 852 C C . LEU A 1 112 ? 1.709 11.611 -9.577 1.00 72.56 112 LEU A C 1
ATOM 854 O O . LEU A 1 112 ? 2.746 12.129 -9.970 1.00 72.56 112 LEU A O 1
ATOM 858 N N . VAL A 1 113 ? 0.507 12.109 -9.889 1.00 66.38 113 VAL A N 1
ATOM 859 C CA . VAL A 1 113 ? 0.361 13.261 -10.797 1.00 66.38 113 VAL A CA 1
ATOM 860 C C . VAL A 1 113 ? 0.917 14.554 -10.189 1.00 66.38 113 VAL A C 1
ATOM 862 O O . VAL A 1 113 ? 1.559 15.325 -10.895 1.00 66.38 113 VAL A O 1
ATOM 865 N N . LYS A 1 114 ? 0.753 14.776 -8.876 1.00 59.00 114 LYS A N 1
ATOM 866 C CA . LYS A 1 114 ? 1.356 15.928 -8.174 1.00 59.00 114 LYS A CA 1
ATOM 867 C C . LYS A 1 114 ? 2.885 15.947 -8.248 1.00 59.00 114 LYS A C 1
ATOM 869 O O . LYS A 1 114 ? 3.473 17.019 -8.210 1.00 59.00 114 LYS A O 1
ATOM 874 N N . GLY A 1 115 ? 3.528 14.784 -8.361 1.00 55.47 115 GLY A N 1
ATOM 875 C CA . GLY A 1 115 ? 4.980 14.686 -8.526 1.00 55.47 115 GLY A CA 1
ATOM 876 C C . GLY A 1 115 ? 5.503 15.255 -9.853 1.00 55.47 115 GLY A C 1
ATOM 877 O O . GLY A 1 115 ? 6.692 15.536 -9.948 1.00 55.47 115 GLY A O 1
ATOM 878 N N . PHE A 1 116 ? 4.634 15.458 -10.856 1.00 54.12 116 PHE A N 1
ATOM 879 C CA . PHE A 1 116 ? 5.002 15.951 -12.191 1.00 54.12 116 PHE A CA 1
ATOM 880 C C . PHE A 1 116 ? 4.809 17.471 -12.392 1.00 54.12 116 PHE A C 1
ATOM 882 O O . PHE A 1 116 ? 5.085 17.966 -13.485 1.00 54.12 116 PHE A O 1
ATOM 889 N N . GLY A 1 117 ? 4.360 18.230 -11.380 1.00 53.59 117 GLY A N 1
ATOM 890 C CA . GLY A 1 117 ? 4.252 19.697 -11.444 1.00 53.59 117 GLY A CA 1
ATOM 891 C C . GLY A 1 117 ? 3.078 20.299 -10.661 1.00 53.59 117 GLY A C 1
ATOM 892 O O . GLY A 1 117 ? 2.316 19.595 -10.002 1.00 53.59 117 GLY A O 1
ATOM 893 N N . ASP A 1 118 ? 2.925 21.624 -10.758 1.00 48.75 118 ASP A N 1
ATOM 894 C CA . ASP A 1 118 ? 2.065 22.435 -9.874 1.00 48.75 118 ASP A CA 1
ATOM 895 C C . ASP A 1 118 ? 0.547 22.265 -10.072 1.00 48.75 118 ASP A C 1
ATOM 897 O O . ASP A 1 118 ? -0.233 22.706 -9.227 1.00 48.75 118 ASP A O 1
ATOM 901 N N . ASP A 1 119 ? 0.096 21.618 -11.152 1.00 53.84 119 ASP A N 1
ATOM 902 C CA . ASP A 1 119 ? -1.331 21.383 -11.392 1.00 53.84 119 ASP A CA 1
ATOM 903 C C . ASP A 1 119 ? -1.622 19.902 -11.686 1.00 53.84 119 ASP A C 1
ATOM 905 O O . ASP A 1 119 ? -1.463 19.443 -12.825 1.00 53.84 119 ASP A O 1
ATOM 909 N N . PRO A 1 120 ? -2.090 19.141 -10.680 1.00 46.84 120 PRO A N 1
ATOM 910 C CA . PRO A 1 120 ? -2.384 17.727 -10.843 1.00 46.84 120 PRO A CA 1
ATOM 911 C C . PRO A 1 120 ? -3.581 17.446 -11.760 1.00 46.84 120 PRO A C 1
ATOM 913 O O . PRO A 1 120 ? -3.807 16.292 -12.106 1.00 46.84 120 PRO A O 1
ATOM 916 N N . LEU A 1 121 ? -4.353 18.460 -12.164 1.00 50.62 121 LEU A N 1
ATOM 917 C CA . LEU A 1 121 ? -5.451 18.310 -13.120 1.00 50.62 121 LEU A CA 1
ATOM 918 C C . LEU A 1 121 ? -5.015 18.601 -14.562 1.00 50.62 121 LEU A C 1
ATOM 920 O O . LEU A 1 121 ? -5.594 18.031 -15.479 1.00 50.62 121 LEU A O 1
ATOM 924 N N . LYS A 1 122 ? -3.954 19.390 -14.794 1.00 49.97 122 LYS A N 1
ATOM 925 C CA . LYS A 1 122 ? -3.416 19.625 -16.154 1.00 49.97 122 LYS A CA 1
ATOM 926 C C . LYS A 1 122 ? -2.813 18.376 -16.800 1.00 49.97 122 LYS A C 1
ATOM 928 O O . LYS A 1 122 ? -2.810 18.271 -18.022 1.00 49.97 122 LYS A O 1
ATOM 933 N N . GLY A 1 123 ? -2.306 17.439 -15.995 1.00 49.19 123 GLY A N 1
ATOM 934 C CA . GLY A 1 123 ? -1.865 16.116 -16.460 1.00 49.19 123 GLY A CA 1
ATOM 935 C C . GLY A 1 123 ? -3.002 15.093 -16.594 1.00 49.19 123 GLY A C 1
ATOM 936 O O . GLY A 1 123 ? -2.819 14.054 -17.223 1.00 49.19 123 GLY A O 1
ATOM 937 N N . LEU A 1 124 ? -4.171 15.392 -16.018 1.00 49.66 124 LEU A N 1
ATOM 938 C CA . LEU A 1 124 ? -5.379 14.565 -16.015 1.00 49.66 124 LEU A CA 1
ATOM 939 C C . LEU A 1 124 ? -6.457 15.214 -16.877 1.00 49.66 124 LEU A C 1
ATOM 941 O O . LEU A 1 124 ? -7.565 15.496 -16.425 1.00 49.66 124 LEU A O 1
ATOM 945 N N . ASP A 1 125 ? -6.120 15.465 -18.132 1.00 53.44 125 ASP A N 1
ATOM 946 C CA . ASP A 1 125 ? -7.127 15.838 -19.107 1.00 53.44 125 ASP A CA 1
ATOM 947 C C . ASP A 1 125 ? -7.975 14.591 -19.422 1.00 53.44 125 ASP A C 1
ATOM 949 O O . ASP A 1 125 ? -7.504 13.635 -20.044 1.00 53.44 125 ASP A O 1
ATOM 953 N N . MET A 1 126 ? -9.210 14.563 -18.908 1.00 48.38 126 MET A N 1
ATOM 954 C CA . MET A 1 126 ? -10.161 13.463 -19.121 1.00 48.38 126 MET A CA 1
ATOM 955 C C . MET A 1 126 ? -10.470 13.271 -20.613 1.00 48.38 126 MET A C 1
ATOM 957 O O . MET A 1 126 ? -10.678 12.136 -21.043 1.00 48.38 126 MET A O 1
ATOM 961 N N . ASP A 1 127 ? -10.395 14.345 -21.405 1.00 45.53 127 ASP A N 1
ATOM 962 C CA . ASP A 1 127 ? -10.551 14.292 -22.859 1.00 45.53 127 ASP A CA 1
ATOM 963 C C . ASP A 1 127 ? -9.319 13.646 -23.515 1.00 45.53 127 ASP A C 1
ATOM 965 O O . ASP A 1 127 ? -9.436 12.922 -24.502 1.00 45.53 127 ASP A O 1
ATOM 969 N N . ARG A 1 128 ? -8.124 13.814 -22.930 1.00 48.25 128 ARG A N 1
ATOM 970 C CA . ARG A 1 128 ? -6.885 13.143 -23.364 1.00 48.25 128 ARG A CA 1
ATOM 971 C C . ARG A 1 128 ? -6.874 11.657 -23.010 1.00 48.25 128 ARG A C 1
ATOM 973 O O . ARG A 1 128 ? -6.274 10.869 -23.727 1.00 48.25 128 ARG A O 1
ATOM 980 N N . LEU A 1 129 ? -7.553 11.275 -21.935 1.00 48.62 129 LEU A N 1
ATOM 981 C CA . LEU A 1 129 ? -7.801 9.896 -21.505 1.00 48.62 129 LEU A CA 1
ATOM 982 C C . LEU A 1 129 ? -8.679 9.136 -22.506 1.00 48.62 129 LEU A C 1
ATOM 984 O O . LEU A 1 129 ? -8.282 8.077 -22.990 1.00 48.62 129 LEU A O 1
ATOM 988 N N . GLU A 1 130 ? -9.823 9.718 -22.871 1.00 46.16 130 GLU A N 1
ATOM 989 C CA . GLU A 1 130 ? -10.707 9.173 -23.907 1.00 46.16 130 GLU A CA 1
ATOM 990 C C . GLU A 1 130 ? -10.044 9.240 -25.292 1.00 46.16 130 GLU A C 1
ATOM 992 O O . GLU A 1 130 ? -10.167 8.308 -26.086 1.00 46.16 130 GLU A O 1
ATOM 997 N N . ALA A 1 131 ? -9.244 10.276 -25.569 1.00 42.22 131 ALA A N 1
ATOM 998 C CA . ALA A 1 131 ? -8.446 10.352 -26.788 1.00 42.22 131 ALA A CA 1
ATOM 999 C C . ALA A 1 131 ? -7.315 9.311 -26.829 1.00 42.22 131 ALA A C 1
ATOM 1001 O O . ALA A 1 131 ? -7.007 8.820 -27.909 1.00 42.22 131 ALA A O 1
ATOM 1002 N N . LEU A 1 132 ? -6.696 8.929 -25.709 1.00 43.81 132 LEU A N 1
ATOM 1003 C CA . LEU A 1 132 ? -5.688 7.858 -25.653 1.00 43.81 132 LEU A CA 1
ATOM 1004 C C . LEU A 1 132 ? -6.322 6.474 -25.849 1.00 43.81 132 LEU A C 1
ATOM 1006 O O . LEU A 1 132 ? -5.742 5.647 -26.555 1.00 43.81 132 LEU A O 1
ATOM 1010 N N . GLU A 1 133 ? -7.525 6.250 -25.308 1.00 41.72 133 GLU A N 1
ATOM 1011 C CA . GLU A 1 133 ? -8.334 5.054 -25.589 1.00 41.72 133 GLU A CA 1
ATOM 1012 C C . GLU A 1 133 ? -8.793 4.997 -27.059 1.00 41.72 133 GLU A C 1
ATOM 1014 O O . GLU A 1 133 ? -8.799 3.922 -27.659 1.00 41.72 133 GLU A O 1
ATOM 1019 N N . ALA A 1 134 ? -9.119 6.141 -27.672 1.00 38.12 134 ALA A N 1
ATOM 1020 C CA . ALA A 1 134 ? -9.618 6.218 -29.047 1.00 38.12 134 ALA A CA 1
ATOM 1021 C C . ALA A 1 134 ? -8.526 6.297 -30.135 1.00 38.12 134 ALA A C 1
ATOM 1023 O O . ALA A 1 134 ? -8.799 5.978 -31.292 1.00 38.12 134 ALA A O 1
ATOM 1024 N N . SER A 1 135 ? -7.303 6.737 -29.813 1.00 33.47 135 SER A N 1
ATOM 1025 C CA . SER A 1 135 ? -6.279 7.079 -30.822 1.00 33.47 135 SER A CA 1
ATOM 1026 C C . SER A 1 135 ? -5.221 6.014 -31.092 1.00 33.47 135 SER A C 1
ATOM 1028 O O . SER A 1 135 ? -4.428 6.199 -32.013 1.00 33.47 135 SER A O 1
ATOM 1030 N N . GLY A 1 136 ? -5.169 4.913 -30.335 1.00 39.28 136 GLY A N 1
ATOM 1031 C CA . GLY A 1 136 ? -4.119 3.909 -30.543 1.00 39.28 136 GLY A CA 1
ATOM 1032 C C . GLY A 1 136 ? -2.703 4.485 -30.380 1.00 39.28 136 GLY A C 1
ATOM 1033 O O . GLY A 1 136 ? -1.813 4.144 -31.153 1.00 39.28 136 GLY A O 1
ATOM 1034 N N . ILE A 1 137 ? -2.520 5.324 -29.349 1.00 42.94 137 ILE A N 1
ATOM 1035 C CA . ILE A 1 137 ? -1.279 5.996 -28.913 1.00 42.94 137 ILE A CA 1
ATOM 1036 C C . ILE A 1 137 ? -0.850 7.180 -29.801 1.00 42.94 137 ILE A C 1
ATOM 1038 O O . ILE A 1 137 ? -0.276 6.994 -30.871 1.00 42.94 137 ILE A O 1
ATOM 1042 N N . LYS A 1 138 ? -0.983 8.415 -29.285 1.00 34.22 138 LYS A N 1
ATOM 1043 C CA . LYS A 1 138 ? -0.167 9.575 -29.703 1.00 34.22 138 LYS A CA 1
ATOM 1044 C C . LYS A 1 138 ? 0.121 10.534 -28.539 1.00 34.22 138 LYS A C 1
ATOM 1046 O O . LYS A 1 138 ? -0.786 11.057 -27.898 1.00 34.22 138 LYS A O 1
ATOM 1051 N N . GLY A 1 139 ? 1.415 10.787 -28.335 1.00 37.22 139 GLY A N 1
ATOM 1052 C CA . GLY A 1 139 ? 2.036 11.295 -27.106 1.00 37.22 139 GLY A CA 1
ATOM 1053 C C . GLY A 1 139 ? 2.629 10.096 -26.378 1.00 37.22 139 GLY A C 1
ATOM 1054 O O . GLY A 1 139 ? 1.902 9.122 -26.247 1.00 37.22 139 GLY A O 1
ATOM 1055 N N . GLU A 1 140 ? 3.921 10.110 -26.022 1.00 44.28 140 GLU A N 1
ATOM 1056 C CA . GLU A 1 140 ? 4.612 8.986 -25.361 1.00 44.28 140 GLU A CA 1
ATOM 1057 C C . GLU A 1 140 ? 3.780 8.484 -24.176 1.00 44.28 140 GLU A C 1
ATOM 1059 O O . GLU A 1 140 ? 3.821 9.024 -23.071 1.00 44.28 140 GLU A O 1
ATOM 1064 N N . ALA A 1 141 ? 2.926 7.497 -24.437 1.00 53.00 141 ALA A N 1
ATOM 1065 C CA . ALA A 1 141 ? 2.034 6.960 -23.443 1.00 53.00 141 ALA A CA 1
ATOM 1066 C C . ALA A 1 141 ? 2.926 6.080 -22.588 1.00 53.00 141 ALA A C 1
ATOM 1068 O O . ALA A 1 141 ? 3.346 5.010 -23.026 1.00 53.00 141 ALA A O 1
ATOM 1069 N N . SER A 1 142 ? 3.274 6.567 -21.399 1.00 65.88 142 SER A N 1
ATOM 1070 C CA . SER A 1 142 ? 3.888 5.719 -20.389 1.00 65.88 142 SER A CA 1
ATOM 1071 C C . SER A 1 142 ? 2.942 4.539 -20.189 1.00 65.88 142 SER A C 1
ATOM 1073 O O . SER A 1 142 ? 1.771 4.727 -19.855 1.00 65.88 142 SER A O 1
ATOM 1075 N N . VAL A 1 143 ? 3.420 3.344 -20.509 1.00 73.38 143 VAL A N 1
ATOM 1076 C CA . VAL A 1 143 ? 2.703 2.083 -20.343 1.00 73.38 143 VAL A CA 1
ATOM 1077 C C . VAL A 1 143 ? 3.498 1.226 -19.379 1.00 73.38 143 VAL A C 1
ATOM 1079 O O . VAL A 1 143 ? 4.728 1.260 -19.382 1.00 73.38 143 VAL A O 1
ATOM 1082 N N . GLU A 1 144 ? 2.798 0.454 -18.562 1.00 76.06 144 GLU A N 1
ATOM 1083 C CA . GLU A 1 144 ? 3.424 -0.509 -17.663 1.00 76.06 144 GLU A CA 1
ATOM 1084 C C . GLU A 1 144 ? 2.816 -1.906 -17.865 1.00 76.06 144 GLU A C 1
ATOM 1086 O O . GLU A 1 144 ? 1.645 -2.024 -18.249 1.00 76.06 144 GLU A O 1
ATOM 1091 N N . PRO A 1 145 ? 3.591 -2.980 -17.640 1.00 85.06 145 PRO A N 1
ATOM 1092 C CA . PRO A 1 145 ? 3.066 -4.340 -17.676 1.00 85.06 145 PRO A CA 1
ATOM 1093 C C . PRO A 1 145 ? 1.940 -4.514 -16.653 1.00 85.06 145 PRO A C 1
ATOM 1095 O O . PRO A 1 145 ? 2.070 -4.083 -15.510 1.00 85.06 145 PRO A O 1
ATOM 1098 N N . VAL A 1 146 ? 0.859 -5.216 -17.016 1.00 85.00 146 VAL A N 1
ATOM 1099 C CA . VAL A 1 146 ? -0.291 -5.482 -16.119 1.00 85.00 146 VAL A CA 1
ATOM 1100 C C . VAL A 1 146 ? 0.127 -6.185 -14.822 1.00 85.00 146 VAL A C 1
ATOM 1102 O O . VAL A 1 146 ? -0.524 -6.019 -13.786 1.00 85.00 146 VAL A O 1
ATOM 1105 N N . SER A 1 147 ? 1.188 -6.991 -14.872 1.00 86.56 147 SER A N 1
ATOM 1106 C CA . SER A 1 147 ? 1.719 -7.740 -13.731 1.00 86.56 147 SER A CA 1
ATOM 1107 C C . SER A 1 147 ? 2.162 -6.828 -12.583 1.00 86.56 147 SER A C 1
ATOM 1109 O O . SER A 1 147 ? 1.961 -7.192 -11.423 1.00 86.56 147 SER A O 1
ATOM 1111 N N . VAL A 1 148 ? 2.671 -5.627 -12.878 1.00 87.19 148 VAL A N 1
ATOM 1112 C CA . VAL A 1 148 ? 3.180 -4.675 -11.879 1.00 87.19 148 VAL A CA 1
ATOM 1113 C C . VAL A 1 148 ? 2.060 -4.146 -10.968 1.00 87.19 148 VAL A C 1
ATOM 1115 O O . VAL A 1 148 ? 2.044 -4.511 -9.787 1.00 87.19 148 VAL A O 1
ATOM 1118 N N . PRO A 1 149 ? 1.063 -3.375 -11.452 1.00 88.06 149 PRO A N 1
ATOM 1119 C CA . PRO A 1 149 ? -0.003 -2.856 -10.598 1.00 88.06 149 PRO A CA 1
ATOM 1120 C C . PRO A 1 149 ? -0.865 -3.976 -10.007 1.00 88.06 149 PRO A C 1
ATOM 1122 O O . PRO A 1 149 ? -1.342 -3.845 -8.881 1.00 88.06 149 PRO A O 1
ATOM 1125 N N . ARG A 1 150 ? -1.025 -5.112 -10.702 1.00 89.81 150 ARG A N 1
ATOM 1126 C CA . ARG A 1 150 ? -1.725 -6.287 -10.156 1.00 89.81 150 ARG A CA 1
ATOM 1127 C C . ARG A 1 150 ? -1.026 -6.831 -8.911 1.00 89.81 150 ARG A C 1
ATOM 1129 O O . ARG A 1 150 ? -1.686 -7.063 -7.901 1.00 89.81 150 ARG A O 1
ATOM 1136 N N . THR A 1 151 ? 0.288 -7.032 -8.980 1.00 90.88 151 THR A N 1
ATOM 1137 C CA . THR A 1 151 ? 1.078 -7.556 -7.856 1.00 90.88 151 THR A CA 1
ATOM 1138 C C . THR A 1 151 ? 1.050 -6.586 -6.686 1.00 90.88 151 THR A C 1
ATOM 1140 O O . THR A 1 151 ? 0.800 -7.003 -5.556 1.00 90.88 151 THR A O 1
ATOM 1143 N N . VAL A 1 152 ? 1.207 -5.286 -6.957 1.00 90.88 152 VAL A N 1
ATOM 1144 C CA . VAL A 1 152 ? 1.119 -4.235 -5.935 1.00 90.88 152 VAL A CA 1
ATOM 1145 C C . VAL A 1 152 ? -0.243 -4.265 -5.244 1.00 90.88 152 VAL A C 1
ATOM 1147 O O . VAL A 1 152 ? -0.302 -4.297 -4.018 1.00 90.88 152 VAL A O 1
ATOM 1150 N N . MET A 1 153 ? -1.345 -4.307 -5.997 1.00 91.56 153 MET A N 1
ATOM 1151 C CA . MET A 1 153 ? -2.690 -4.311 -5.413 1.00 91.56 153 MET A CA 1
ATOM 1152 C C . MET A 1 153 ? -2.977 -5.576 -4.610 1.00 91.56 153 MET A C 1
ATOM 1154 O O . MET A 1 153 ? -3.529 -5.472 -3.516 1.00 91.56 153 MET A O 1
ATOM 1158 N N . ASN A 1 154 ? -2.603 -6.750 -5.121 1.00 93.75 154 ASN A N 1
ATOM 1159 C CA . ASN A 1 154 ? -2.850 -8.016 -4.434 1.00 93.75 154 ASN A CA 1
ATOM 1160 C C . ASN A 1 154 ? -2.065 -8.089 -3.124 1.00 93.75 154 ASN A C 1
ATOM 1162 O O . ASN A 1 154 ? -2.666 -8.234 -2.063 1.00 93.75 154 ASN A O 1
ATOM 1166 N N . THR A 1 155 ? -0.747 -7.888 -3.186 1.00 96.31 155 THR A N 1
ATOM 1167 C CA . THR A 1 155 ? 0.119 -7.951 -1.998 1.00 96.31 155 THR A CA 1
ATOM 1168 C C . THR A 1 155 ? -0.266 -6.888 -0.970 1.00 96.31 155 THR A C 1
ATOM 1170 O O . THR A 1 155 ? -0.411 -7.201 0.208 1.00 96.31 155 THR A O 1
ATOM 1173 N N . SER A 1 156 ? -0.544 -5.650 -1.396 1.00 94.50 156 SER A N 1
ATOM 1174 C CA . SER A 1 156 ? -0.986 -4.587 -0.482 1.00 94.50 156 SER A CA 1
ATOM 1175 C C . SER A 1 156 ? -2.333 -4.904 0.167 1.00 94.50 156 SER A C 1
ATOM 1177 O O . SER A 1 156 ? -2.519 -4.631 1.350 1.00 94.50 156 SER A O 1
ATOM 1179 N N . SER A 1 157 ? -3.277 -5.485 -0.580 1.00 94.50 157 SER A N 1
ATOM 1180 C CA . SER A 1 157 ? -4.598 -5.842 -0.045 1.00 94.50 157 SER A CA 1
ATOM 1181 C C . SER A 1 157 ? -4.513 -7.002 0.944 1.00 94.50 157 SER A C 1
ATOM 1183 O O . SER A 1 157 ? -5.174 -6.969 1.978 1.00 94.50 157 SER A O 1
ATOM 1185 N N . GLU A 1 158 ? -3.676 -8.001 0.668 1.00 95.25 158 GLU A N 1
ATOM 1186 C CA . GLU A 1 158 ? -3.419 -9.125 1.574 1.00 95.25 158 GLU A CA 1
ATOM 1187 C C . GLU A 1 158 ? -2.716 -8.673 2.858 1.00 95.25 158 GLU A C 1
ATOM 1189 O O . GLU A 1 158 ? -3.102 -9.085 3.955 1.00 95.25 158 GLU A O 1
ATOM 1194 N N . LEU A 1 159 ? -1.736 -7.773 2.744 1.00 96.38 159 LEU A N 1
ATOM 1195 C CA . LEU A 1 159 ? -1.061 -7.168 3.892 1.00 96.38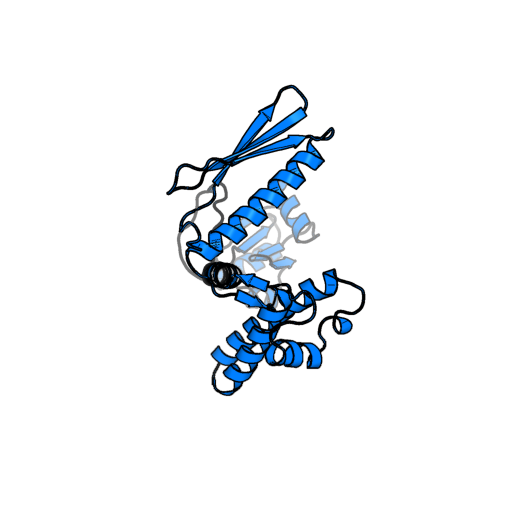 159 LEU A CA 1
ATOM 1196 C C . LEU A 1 159 ? -2.028 -6.321 4.722 1.00 96.38 159 LEU A C 1
ATOM 1198 O O . LEU A 1 159 ? -2.088 -6.477 5.940 1.00 96.38 159 LEU A O 1
ATOM 1202 N N . ALA A 1 160 ? -2.832 -5.471 4.079 1.00 95.00 160 ALA A N 1
ATOM 1203 C CA . ALA A 1 160 ? -3.841 -4.670 4.763 1.00 95.00 160 ALA A CA 1
ATOM 1204 C C . ALA A 1 160 ? -4.869 -5.558 5.477 1.00 95.00 160 ALA A C 1
ATOM 1206 O O . ALA A 1 160 ? -5.181 -5.319 6.639 1.00 95.00 160 ALA A O 1
ATOM 1207 N N . ALA A 1 161 ? -5.351 -6.617 4.821 1.00 93.25 161 ALA A N 1
ATOM 1208 C CA . ALA A 1 161 ? -6.254 -7.584 5.436 1.00 93.25 161 ALA A CA 1
ATOM 1209 C C . ALA A 1 161 ? -5.600 -8.317 6.614 1.00 93.25 161 ALA A C 1
ATOM 1211 O O . ALA A 1 161 ? -6.267 -8.568 7.611 1.00 93.25 161 ALA A O 1
ATOM 1212 N N . SER A 1 162 ? -4.308 -8.634 6.525 1.00 95.00 162 SER A N 1
ATOM 1213 C CA . SER A 1 162 ? -3.562 -9.254 7.624 1.00 95.00 162 SER A CA 1
ATOM 1214 C C . SER A 1 162 ? -3.468 -8.320 8.824 1.00 95.00 162 SER A C 1
ATOM 1216 O O . SER A 1 162 ? -3.773 -8.741 9.930 1.00 95.00 162 SER A O 1
ATOM 1218 N N . ILE A 1 163 ? -3.139 -7.044 8.605 1.00 95.00 163 ILE A N 1
ATOM 1219 C CA . ILE A 1 163 ? -3.081 -6.030 9.666 1.00 95.00 163 ILE A CA 1
ATOM 1220 C C . ILE A 1 163 ? -4.460 -5.821 10.299 1.00 95.00 163 ILE A C 1
ATOM 1222 O O . ILE A 1 163 ? -4.575 -5.795 11.517 1.00 95.00 163 ILE A O 1
ATOM 1226 N N . LEU A 1 164 ? -5.516 -5.720 9.486 1.00 91.62 164 LEU A N 1
ATOM 1227 C CA . LEU A 1 164 ? -6.891 -5.533 9.967 1.00 91.62 164 LEU A CA 1
ATOM 1228 C C . LEU A 1 164 ? -7.435 -6.730 10.761 1.00 91.62 164 LEU A C 1
ATOM 1230 O O . LEU A 1 164 ? -8.413 -6.569 11.480 1.00 91.62 164 LEU A O 1
ATOM 1234 N N . ARG A 1 165 ? -6.839 -7.919 10.610 1.00 93.25 165 ARG A N 1
ATOM 1235 C CA . ARG A 1 165 ? -7.186 -9.127 11.378 1.00 93.25 165 ARG A CA 1
ATOM 1236 C C . ARG A 1 165 ? -6.458 -9.222 12.714 1.00 93.25 165 ARG A C 1
ATOM 1238 O O . ARG A 1 165 ? -6.738 -10.139 13.477 1.00 93.25 165 ARG A O 1
ATOM 1245 N N . ILE A 1 166 ? -5.484 -8.355 12.972 1.00 94.06 166 ILE A N 1
ATOM 1246 C CA . ILE A 1 166 ? -4.794 -8.338 14.257 1.00 94.06 166 ILE A CA 1
ATOM 1247 C C . ILE A 1 166 ? -5.724 -7.650 15.252 1.00 94.06 166 ILE A C 1
ATOM 1249 O O . ILE A 1 166 ? -5.825 -6.426 15.272 1.00 94.06 166 ILE A O 1
ATOM 1253 N N . ASP A 1 167 ? -6.408 -8.453 16.062 1.00 91.81 167 ASP A N 1
ATOM 1254 C CA . ASP A 1 167 ? -7.275 -7.947 17.128 1.00 91.81 167 ASP A CA 1
ATOM 1255 C C . ASP A 1 167 ? -6.463 -7.386 18.307 1.00 91.81 167 ASP A C 1
ATOM 1257 O O . ASP A 1 167 ? -6.910 -6.463 18.985 1.00 91.81 167 ASP A O 1
ATOM 1261 N N . ASP A 1 168 ? -5.261 -7.928 18.542 1.00 86.19 168 ASP A N 1
ATOM 1262 C CA . ASP A 1 168 ? -4.371 -7.513 19.626 1.00 86.19 168 ASP A CA 1
ATOM 1263 C C . ASP A 1 168 ? -2.889 -7.744 19.274 1.00 86.19 168 ASP A C 1
ATOM 1265 O O . ASP A 1 168 ? -2.526 -8.723 18.615 1.00 86.19 168 ASP A O 1
ATOM 1269 N N . VAL A 1 169 ? -2.021 -6.842 19.736 1.00 83.50 169 VAL A N 1
ATOM 1270 C CA . VAL A 1 169 ? -0.561 -6.946 19.613 1.00 83.50 169 VAL A CA 1
ATOM 1271 C C . VAL A 1 169 ? 0.006 -7.207 21.001 1.00 83.50 169 VAL A C 1
ATOM 1273 O O . VAL A 1 169 ? 0.288 -6.291 21.772 1.00 83.50 169 VAL A O 1
ATOM 1276 N N . ILE A 1 170 ? 0.223 -8.481 21.311 1.00 76.75 170 ILE A N 1
ATOM 1277 C CA . ILE A 1 170 ? 0.830 -8.882 22.578 1.00 76.75 170 ILE A CA 1
ATOM 1278 C C . ILE A 1 170 ? 2.347 -8.712 22.460 1.00 76.75 170 ILE A C 1
ATOM 1280 O O . ILE A 1 170 ? 3.055 -9.551 21.903 1.00 76.75 170 ILE A O 1
ATOM 1284 N N . SER A 1 171 ? 2.855 -7.595 22.977 1.00 80.88 171 SER A N 1
ATOM 1285 C CA . SER A 1 171 ? 4.293 -7.353 23.084 1.00 80.88 171 SER A CA 1
ATOM 1286 C C . SER A 1 171 ? 4.859 -8.118 24.279 1.00 80.88 171 SER A C 1
ATOM 1288 O O . SER A 1 171 ? 4.506 -7.847 25.429 1.00 80.88 171 SER A O 1
ATOM 1290 N N . ALA A 1 172 ? 5.756 -9.072 24.026 1.00 63.41 172 ALA A N 1
ATOM 1291 C CA . ALA A 1 172 ? 6.495 -9.746 25.085 1.00 63.41 172 ALA A CA 1
ATOM 1292 C C . ALA A 1 172 ? 7.584 -8.808 25.637 1.00 63.41 172 ALA A C 1
ATOM 1294 O O . ALA A 1 172 ? 8.738 -8.829 25.206 1.00 63.41 172 ALA A O 1
ATOM 1295 N N . GLY A 1 173 ? 7.218 -7.971 26.609 1.00 69.00 173 GLY A N 1
ATOM 1296 C CA . GLY A 1 173 ? 8.190 -7.424 27.555 1.00 69.00 173 GLY A CA 1
ATOM 1297 C C . GLY A 1 173 ? 8.807 -8.550 28.395 1.00 69.00 173 GLY A C 1
ATOM 1298 O O . GLY A 1 173 ? 8.253 -9.648 28.469 1.00 69.00 173 GLY A O 1
ATOM 1299 N N . LYS A 1 174 ? 9.954 -8.297 29.048 1.00 46.09 174 LYS A N 1
ATOM 1300 C CA . LYS A 1 174 ? 10.501 -9.236 30.045 1.00 46.09 174 LYS A CA 1
ATOM 1301 C C . LYS A 1 174 ? 9.390 -9.599 31.035 1.00 46.09 174 LYS A C 1
ATOM 1303 O O . LYS A 1 174 ? 8.844 -8.709 31.682 1.00 46.09 174 LYS A O 1
ATOM 1308 N N . LEU A 1 175 ? 9.069 -10.889 31.112 1.00 46.16 175 LEU A N 1
ATOM 1309 C CA . LEU A 1 175 ? 8.072 -11.441 32.020 1.00 46.16 175 LEU A CA 1
ATOM 1310 C C . LEU A 1 175 ? 8.402 -11.015 33.457 1.00 46.16 175 LEU A C 1
ATOM 1312 O O . LEU A 1 175 ? 9.395 -11.468 34.024 1.00 46.16 175 LEU A O 1
ATOM 1316 N N . HIS A 1 176 ? 7.567 -10.155 34.037 1.00 41.59 176 HIS A N 1
ATOM 1317 C CA . HIS A 1 176 ? 7.308 -10.222 35.466 1.00 41.59 176 HIS A CA 1
ATOM 1318 C C . HIS A 1 176 ? 6.186 -11.243 35.648 1.00 41.59 176 HIS A C 1
ATOM 1320 O O . HIS A 1 176 ? 5.133 -11.128 35.025 1.00 41.59 176 HIS A O 1
ATOM 1326 N N . GLU A 1 177 ? 6.472 -12.280 36.433 1.00 44.22 177 GLU A N 1
ATOM 1327 C CA . GLU A 1 177 ? 5.503 -13.282 36.874 1.00 44.22 177 GLU A CA 1
ATOM 1328 C C . GLU A 1 177 ? 4.271 -12.634 37.520 1.00 44.22 177 GLU A C 1
ATOM 1330 O O . GLU A 1 177 ? 4.393 -11.584 38.154 1.00 44.22 177 GLU A O 1
ATOM 1335 N N . SER A 1 178 ? 3.141 -13.349 37.415 1.00 37.25 178 SER A N 1
ATOM 1336 C CA . SER A 1 178 ? 1.766 -13.042 37.865 1.00 37.25 178 SER A CA 1
ATOM 1337 C C . SER A 1 178 ? 0.993 -12.153 36.860 1.00 37.25 178 SER A C 1
ATOM 1339 O O . SER A 1 178 ? 1.414 -11.048 36.552 1.00 37.25 178 SER A O 1
ATOM 1341 N N . ASP A 1 179 ? -0.102 -12.560 36.206 1.00 36.16 179 ASP A N 1
ATOM 1342 C CA . ASP A 1 179 ? -1.131 -13.526 36.589 1.00 36.16 179 ASP A CA 1
ATOM 1343 C C . ASP A 1 179 ? -2.018 -13.993 35.415 1.00 36.16 179 ASP A C 1
ATOM 1345 O O . ASP A 1 179 ? -2.045 -13.440 34.317 1.00 36.16 179 ASP A O 1
ATOM 1349 N N . SER A 1 180 ? -2.770 -15.043 35.734 1.00 30.59 180 SER A N 1
ATOM 1350 C CA . SER A 1 180 ? -3.870 -15.713 35.044 1.00 30.59 180 SER A CA 1
ATOM 1351 C C . SER A 1 180 ? -5.000 -14.845 34.454 1.00 30.59 180 SER A C 1
ATOM 1353 O O . SER A 1 180 ? -5.418 -13.832 35.001 1.00 30.59 180 SER A O 1
ATOM 1355 N N . PHE A 1 181 ? -5.548 -15.393 33.365 1.00 33.41 181 PHE A N 1
ATOM 1356 C CA . PHE A 1 181 ? -6.802 -15.128 32.644 1.00 33.41 181 PHE A CA 1
ATOM 1357 C C . PHE A 1 181 ? -8.011 -14.607 33.460 1.00 33.41 181 PHE A C 1
ATOM 1359 O O . PHE A 1 181 ? -8.414 -15.237 34.436 1.00 33.41 181 PHE A O 1
ATOM 1366 N N . GLY A 1 182 ? -8.712 -13.600 32.908 1.00 32.25 182 GLY A N 1
ATOM 1367 C CA . GLY A 1 182 ? -10.180 -13.493 32.994 1.00 32.25 182 GLY A CA 1
ATOM 1368 C C . GLY A 1 182 ? -10.783 -12.170 33.499 1.00 32.25 182 GLY A C 1
ATOM 1369 O O . GLY A 1 182 ? -11.006 -12.016 34.690 1.00 32.25 182 GLY A O 1
ATOM 1370 N N . GLY A 1 183 ? -11.200 -11.298 32.568 1.00 33.25 183 GLY A N 1
ATOM 1371 C CA . GLY A 1 183 ? -12.420 -10.481 32.702 1.00 33.25 183 GLY A CA 1
ATOM 1372 C C . GLY A 1 183 ? -12.330 -9.099 33.369 1.00 33.25 183 GLY A C 1
ATOM 1373 O O . GLY A 1 183 ? -12.602 -8.959 34.552 1.00 33.25 183 GLY A O 1
ATOM 1374 N N . GLY A 1 184 ? -12.116 -8.054 32.559 1.00 41.72 184 GLY A N 1
ATOM 1375 C CA . GLY A 1 184 ? -12.820 -6.770 32.722 1.00 41.72 184 GLY A CA 1
ATOM 1376 C C . GLY A 1 184 ? -12.470 -5.859 33.905 1.00 41.72 184 GLY A C 1
ATOM 1377 O O . GLY A 1 184 ? -13.329 -5.088 34.311 1.00 41.72 184 GLY A O 1
ATOM 1378 N N . GLY A 1 185 ? -11.248 -5.894 34.437 1.00 44.50 185 GLY A N 1
ATOM 1379 C CA . GLY A 1 185 ? -10.791 -4.929 35.442 1.00 44.50 185 GLY A CA 1
ATOM 1380 C C . GLY A 1 185 ? -9.424 -4.379 35.069 1.00 44.50 185 GLY A C 1
ATOM 1381 O O . GLY A 1 185 ? -8.429 -5.094 35.158 1.00 44.50 185 GLY A O 1
ATOM 1382 N N . GLY A 1 186 ? -9.354 -3.120 34.627 1.00 60.09 186 GLY A N 1
ATOM 1383 C CA . GLY A 1 186 ? -8.067 -2.437 34.485 1.00 60.09 186 GLY A CA 1
ATOM 1384 C C . GLY A 1 186 ? -7.307 -2.500 35.812 1.00 60.09 186 GLY A C 1
ATOM 1385 O O . GLY A 1 186 ? -7.919 -2.381 36.869 1.00 60.09 186 GLY A O 1
ATOM 1386 N N . ASN A 1 187 ? -5.990 -2.718 35.775 1.00 79.31 187 ASN A N 1
ATOM 1387 C CA . ASN A 1 187 ? -5.172 -2.856 36.982 1.00 79.31 187 ASN A CA 1
ATOM 1388 C C . ASN A 1 187 ? -5.362 -1.626 37.893 1.00 79.31 187 ASN A C 1
ATOM 1390 O O . ASN A 1 187 ? -4.984 -0.511 37.515 1.00 79.31 187 ASN A O 1
ATOM 1394 N N . VAL A 1 188 ? -5.998 -1.820 39.053 1.00 89.25 188 VAL A N 1
ATOM 1395 C CA . VAL A 1 188 ? -6.306 -0.744 40.001 1.00 89.25 188 VAL A CA 1
ATOM 1396 C C . VAL A 1 188 ? -5.158 -0.632 40.996 1.00 89.25 188 VAL A C 1
ATOM 1398 O O . VAL A 1 188 ? -4.888 -1.557 41.757 1.00 89.25 188 VAL A O 1
ATOM 1401 N N . THR A 1 189 ? -4.467 0.505 41.015 1.00 92.81 189 THR A N 1
ATOM 1402 C CA . THR A 1 189 ? -3.436 0.819 42.016 1.00 92.81 189 THR A CA 1
ATOM 1403 C C . THR A 1 189 ? -3.903 1.983 42.879 1.00 92.81 189 THR A C 1
ATOM 1405 O O . THR A 1 189 ? -4.284 3.025 42.351 1.00 92.81 189 THR A O 1
ATOM 1408 N N . VAL A 1 190 ? -3.850 1.833 44.200 1.00 93.31 190 VAL A N 1
ATOM 1409 C CA . VAL A 1 190 ? -4.197 2.880 45.167 1.00 93.31 190 VAL A CA 1
ATOM 1410 C C . VAL A 1 190 ? -2.935 3.292 45.918 1.00 93.31 190 VAL A C 1
ATOM 1412 O O . VAL A 1 190 ? -2.362 2.498 46.661 1.00 93.31 190 VAL A O 1
ATOM 1415 N N . TYR A 1 191 ? -2.522 4.543 45.746 1.00 95.12 191 TYR A N 1
ATOM 1416 C CA . TYR A 1 191 ? -1.417 5.152 46.480 1.00 95.12 191 TYR A CA 1
ATOM 1417 C C . TYR A 1 191 ? -1.924 5.681 47.824 1.00 95.12 191 TYR A C 1
ATOM 1419 O O . TYR A 1 191 ? -2.877 6.468 47.877 1.00 95.12 191 TYR A O 1
ATOM 1427 N N . THR A 1 192 ? -1.311 5.234 48.917 1.00 95.50 192 THR A N 1
ATOM 1428 C CA . THR A 1 192 ? -1.772 5.474 50.289 1.00 95.50 192 THR A CA 1
ATOM 1429 C C . THR A 1 192 ? -0.634 5.907 51.208 1.00 95.50 192 THR A C 1
ATOM 1431 O O . THR A 1 192 ? 0.533 5.888 50.831 1.00 95.50 192 THR A O 1
ATOM 1434 N N . THR A 1 193 ? -0.990 6.338 52.418 1.00 93.25 193 THR A N 1
ATOM 1435 C CA . THR A 1 193 ? -0.055 6.563 53.527 1.00 93.25 193 THR A CA 1
ATOM 1436 C C . THR A 1 193 ? -0.635 5.992 54.835 1.00 93.25 193 THR A C 1
ATOM 1438 O O . THR A 1 193 ? -1.870 5.960 54.981 1.00 93.25 193 THR A O 1
ATOM 1441 N N . PRO A 1 194 ? 0.196 5.562 55.813 1.00 85.69 194 PRO A N 1
ATOM 1442 C CA . PRO A 1 194 ? -0.221 4.896 57.049 1.00 85.69 194 PRO A CA 1
ATOM 1443 C C . PRO A 1 194 ? -0.770 5.918 58.051 1.00 85.69 194 PRO A C 1
ATOM 1445 O O . PRO A 1 194 ? -0.117 6.281 59.019 1.00 85.69 194 PRO A O 1
ATOM 1448 N N . SER A 1 195 ? -1.933 6.491 57.750 1.00 86.12 195 SER A N 1
ATOM 1449 C CA . SER A 1 195 ? -2.723 7.412 58.605 1.00 86.12 195 SER A CA 1
ATOM 1450 C C . SER A 1 195 ? -3.774 8.191 57.807 1.00 86.12 195 SER A C 1
ATOM 1452 O O . SER A 1 195 ? -4.552 8.948 58.380 1.00 86.12 195 SER A O 1
ATOM 1454 N N . CYS A 1 196 ? -3.844 8.007 56.489 1.00 88.75 196 CYS A N 1
ATOM 1455 C CA . CYS A 1 196 ? -4.765 8.730 55.625 1.00 88.75 196 CYS A CA 1
ATOM 1456 C C . CYS A 1 196 ? -6.213 8.178 55.718 1.00 88.75 196 CYS A C 1
ATOM 1458 O O . CYS A 1 196 ? -6.491 7.063 55.252 1.00 88.75 196 CYS A O 1
ATOM 1460 N N . PRO A 1 197 ? -7.187 8.947 56.252 1.00 90.50 197 PRO A N 1
ATOM 1461 C CA . PRO A 1 197 ? -8.574 8.487 56.388 1.00 90.50 197 PRO A CA 1
ATOM 1462 C C . PRO A 1 197 ? -9.265 8.317 55.026 1.00 90.50 197 PRO A C 1
ATOM 1464 O O . PRO A 1 197 ? -10.035 7.380 54.815 1.00 90.50 197 PRO A O 1
ATOM 1467 N N . TRP A 1 198 ? -8.936 9.177 54.062 1.00 92.94 198 TRP A N 1
ATOM 1468 C CA . TRP A 1 198 ? -9.467 9.123 52.698 1.00 92.94 198 TRP A CA 1
ATOM 1469 C C . TRP A 1 198 ? -8.992 7.892 51.925 1.00 92.94 198 TRP A C 1
ATOM 1471 O O . TRP A 1 198 ? -9.755 7.302 51.167 1.00 92.94 198 TRP A O 1
ATOM 1481 N N . CYS A 1 199 ? -7.763 7.452 52.180 1.00 93.56 199 CYS A N 1
ATOM 1482 C CA . CYS A 1 199 ? -7.195 6.241 51.608 1.00 93.56 199 CYS A CA 1
ATOM 1483 C C . CYS A 1 199 ? -7.970 5.011 52.082 1.00 93.56 199 CYS A C 1
ATOM 1485 O O . CYS A 1 199 ? -8.346 4.160 51.281 1.00 93.56 199 CYS A O 1
ATOM 1487 N N . SER A 1 200 ? -8.314 4.961 53.372 1.00 92.06 200 SER A N 1
ATOM 1488 C CA . SER A 1 200 ? -9.184 3.911 53.913 1.00 92.06 200 SER A CA 1
ATOM 1489 C C . SER A 1 200 ? -10.565 3.912 53.249 1.00 92.06 200 SER A C 1
ATOM 1491 O O . SER A 1 200 ? -11.097 2.846 52.950 1.00 92.06 200 SER A O 1
ATOM 1493 N N . ARG A 1 201 ? -11.124 5.091 52.945 1.00 92.19 201 ARG A N 1
ATOM 1494 C CA . ARG A 1 201 ? -12.418 5.220 52.256 1.00 92.19 201 ARG A CA 1
ATOM 1495 C C . ARG A 1 201 ? -12.385 4.684 50.821 1.00 92.19 201 ARG A C 1
ATOM 1497 O O . ARG A 1 201 ? -13.275 3.920 50.463 1.00 92.19 201 ARG A O 1
ATOM 1504 N N . VAL A 1 202 ? -11.357 5.023 50.036 1.00 93.44 202 VAL A N 1
ATOM 1505 C CA . VAL A 1 202 ? -11.144 4.469 48.681 1.00 93.44 202 VAL A CA 1
ATOM 1506 C C . VAL A 1 202 ? -11.032 2.943 48.738 1.00 93.44 202 VAL A C 1
ATOM 1508 O O . VAL A 1 202 ? -11.744 2.244 48.023 1.00 93.44 202 VAL A O 1
ATOM 1511 N N . LYS A 1 203 ? -10.195 2.415 49.641 1.00 91.94 203 LYS A N 1
ATOM 1512 C CA . LYS A 1 203 ? -9.982 0.968 49.789 1.00 91.94 203 LYS A CA 1
ATOM 1513 C C . LYS A 1 203 ? -11.259 0.221 50.162 1.00 91.94 203 LYS A C 1
ATOM 1515 O O . LYS A 1 203 ? -11.558 -0.813 49.573 1.00 91.94 203 LYS A O 1
ATOM 1520 N N . SER A 1 204 ? -12.020 0.737 51.125 1.00 90.19 204 SER A N 1
ATOM 1521 C CA . SER A 1 204 ? -13.296 0.136 51.527 1.00 90.19 204 SER A CA 1
ATOM 1522 C C . SER A 1 204 ? -14.328 0.169 50.402 1.00 90.19 204 SER A C 1
ATOM 1524 O O . SER A 1 204 ? -15.073 -0.793 50.248 1.00 90.19 204 SER A O 1
ATOM 1526 N N . TYR A 1 205 ? -14.347 1.238 49.600 1.00 90.44 205 TYR A N 1
ATOM 1527 C CA . TYR A 1 205 ? -15.240 1.361 48.449 1.00 90.44 205 TYR A CA 1
ATOM 1528 C C . TYR A 1 205 ? -14.928 0.342 47.349 1.00 90.44 205 TYR A C 1
ATOM 1530 O O . TYR A 1 205 ? -15.815 -0.358 46.873 1.00 90.44 205 TYR A O 1
ATOM 1538 N N . LEU A 1 206 ? -13.653 0.201 46.984 1.00 88.44 206 LEU A N 1
ATOM 1539 C CA . LEU A 1 206 ? -13.234 -0.790 45.991 1.00 88.44 206 LEU A CA 1
ATOM 1540 C C . LEU A 1 206 ? -13.518 -2.220 46.477 1.00 88.44 206 LEU A C 1
ATOM 1542 O O . LEU A 1 206 ? -14.038 -3.041 45.723 1.00 88.44 206 LEU A O 1
ATOM 1546 N N . ARG A 1 207 ? -13.286 -2.498 47.769 1.00 88.44 207 ARG A N 1
ATOM 1547 C CA . ARG A 1 207 ? -13.630 -3.791 48.385 1.00 88.44 207 ARG A CA 1
ATOM 1548 C C . ARG A 1 207 ? -15.130 -4.073 48.369 1.00 88.44 207 ARG A C 1
ATOM 1550 O O . ARG A 1 207 ? -15.508 -5.207 48.099 1.00 88.44 207 ARG A O 1
ATOM 1557 N N . SER A 1 208 ? -15.988 -3.083 48.635 1.00 85.12 208 SER A N 1
ATOM 1558 C CA . SER A 1 208 ? -17.445 -3.295 48.626 1.00 85.12 208 SER A CA 1
ATOM 1559 C C . SER A 1 208 ? -18.003 -3.563 47.227 1.00 85.12 208 SER A C 1
ATOM 1561 O O . SER A 1 208 ? -19.051 -4.191 47.101 1.00 85.12 208 SER A O 1
ATOM 1563 N N . LYS A 1 209 ? -17.290 -3.127 46.185 1.00 83.88 209 LYS A N 1
ATOM 1564 C CA . LYS A 1 209 ? -17.582 -3.416 44.775 1.00 83.88 209 LYS A CA 1
ATOM 1565 C C . LYS A 1 209 ? -16.959 -4.723 44.269 1.00 83.88 209 LYS A C 1
ATOM 1567 O O . LYS A 1 209 ? -17.226 -5.108 43.139 1.00 83.88 209 LYS A O 1
ATOM 1572 N N . GLY A 1 210 ? -16.151 -5.408 45.083 1.00 82.12 210 GLY A N 1
ATOM 1573 C CA . GLY A 1 210 ? -15.459 -6.638 44.684 1.00 82.12 210 GLY A CA 1
ATOM 1574 C C . GLY A 1 210 ? -14.268 -6.411 43.747 1.00 82.12 210 GLY A C 1
ATOM 1575 O O . GLY A 1 210 ? -13.870 -7.333 43.044 1.00 82.12 210 GLY A O 1
ATOM 1576 N N . ILE A 1 211 ? -13.702 -5.201 43.725 1.00 84.19 211 ILE A N 1
ATOM 1577 C CA . ILE A 1 211 ? -12.585 -4.838 42.848 1.00 84.19 211 ILE A CA 1
ATOM 1578 C C . ILE A 1 211 ? -11.263 -5.098 43.572 1.00 84.19 211 ILE A C 1
ATOM 1580 O O . ILE A 1 211 ? -10.991 -4.519 44.629 1.00 84.19 211 ILE A O 1
ATOM 1584 N N . SER A 1 212 ? -10.423 -5.944 42.981 1.00 83.81 212 SER A N 1
ATOM 1585 C CA . SER A 1 212 ? -9.047 -6.161 43.432 1.00 83.81 212 SER A CA 1
ATOM 1586 C C . SER A 1 212 ? -8.170 -4.959 43.084 1.00 83.81 212 SER A C 1
ATOM 1588 O O . SER A 1 212 ? -8.251 -4.421 41.982 1.00 83.81 212 SER A O 1
ATOM 1590 N N . PHE A 1 213 ? -7.311 -4.542 44.015 1.00 87.69 213 PHE A N 1
ATOM 1591 C CA . PHE A 1 213 ? -6.368 -3.446 43.797 1.00 87.69 213 PHE A CA 1
ATOM 1592 C C . PHE A 1 213 ? -5.040 -3.684 44.513 1.00 87.69 213 PHE A C 1
ATOM 1594 O O . PHE A 1 213 ? -4.982 -4.349 45.550 1.00 87.69 213 PHE A O 1
ATOM 1601 N N . VAL A 1 214 ? -3.983 -3.074 43.980 1.00 91.81 214 VAL A N 1
ATOM 1602 C CA . VAL A 1 214 ? -2.653 -3.014 44.589 1.00 91.81 214 VAL A CA 1
ATOM 1603 C C . VAL A 1 214 ? -2.556 -1.754 45.440 1.00 91.81 214 VAL A C 1
ATOM 1605 O O . VAL A 1 214 ? -2.763 -0.647 44.948 1.00 91.81 214 VAL A O 1
ATOM 1608 N N . GLU A 1 215 ? -2.239 -1.904 46.721 1.00 92.50 215 GLU A N 1
ATOM 1609 C CA . GLU A 1 215 ? -1.945 -0.775 47.604 1.00 92.50 215 GLU A CA 1
ATOM 1610 C C . GLU A 1 215 ? -0.445 -0.455 47.559 1.00 92.50 215 GLU A C 1
ATOM 1612 O O . GLU A 1 215 ? 0.377 -1.341 47.782 1.00 92.50 215 GLU A O 1
ATOM 1617 N N . LYS A 1 216 ? -0.092 0.807 47.292 1.00 93.06 216 LYS A N 1
ATOM 1618 C CA . LYS A 1 216 ? 1.286 1.308 47.371 1.00 93.06 216 LYS A CA 1
ATOM 1619 C C . LYS A 1 216 ? 1.392 2.383 48.443 1.00 93.06 216 LYS A C 1
ATOM 1621 O O . LYS A 1 216 ? 0.814 3.459 48.295 1.00 93.06 216 LYS A O 1
ATOM 1626 N N . ASP A 1 217 ? 2.145 2.105 49.498 1.00 92.25 217 ASP A N 1
ATOM 1627 C CA . ASP A 1 217 ? 2.420 3.083 50.547 1.00 92.25 217 ASP A CA 1
ATOM 1628 C C . ASP A 1 217 ? 3.562 4.020 50.127 1.00 92.25 217 ASP A C 1
ATOM 1630 O O . ASP A 1 217 ? 4.735 3.652 50.144 1.00 92.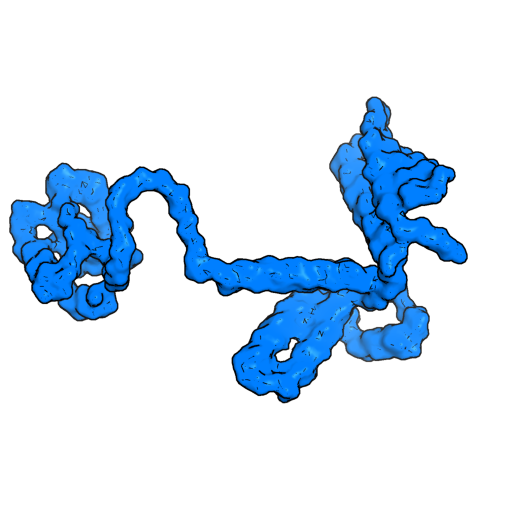25 217 ASP A O 1
ATOM 1634 N N . VAL A 1 218 ? 3.220 5.260 49.779 1.00 94.00 218 VAL A N 1
ATOM 1635 C CA . VAL A 1 218 ? 4.200 6.258 49.319 1.00 94.00 218 VAL A CA 1
ATOM 1636 C C . VAL A 1 218 ? 5.036 6.852 50.455 1.00 94.00 218 VAL A C 1
ATOM 1638 O O . VAL A 1 218 ? 5.986 7.584 50.191 1.00 94.00 218 VAL A O 1
ATOM 1641 N N . SER A 1 219 ? 4.699 6.572 51.721 1.00 88.69 219 SER A N 1
ATOM 1642 C CA . SER A 1 219 ? 5.515 7.011 52.860 1.00 88.69 219 SER A CA 1
ATOM 1643 C C . SER A 1 219 ? 6.761 6.149 53.058 1.00 88.69 219 SER A C 1
ATOM 1645 O O . SER A 1 219 ? 7.769 6.638 53.566 1.00 88.69 219 SER A O 1
ATOM 1647 N N . SER A 1 220 ? 6.695 4.880 52.650 1.00 88.56 220 SER A N 1
ATOM 1648 C CA . SER A 1 220 ? 7.776 3.905 52.790 1.00 88.56 220 SER A CA 1
ATOM 1649 C C . SER A 1 220 ? 8.439 3.554 51.453 1.00 88.56 220 SER A C 1
ATOM 1651 O O . SER A 1 220 ? 9.596 3.135 51.450 1.00 88.56 220 SER A O 1
ATOM 1653 N N . ASP A 1 221 ? 7.763 3.789 50.323 1.00 90.00 221 ASP A N 1
ATOM 1654 C CA . ASP A 1 221 ? 8.279 3.557 48.972 1.00 90.00 221 ASP A CA 1
ATOM 1655 C C . ASP A 1 221 ? 8.445 4.875 48.190 1.00 90.00 221 ASP A C 1
ATOM 1657 O O . ASP A 1 221 ? 7.494 5.456 47.654 1.00 90.00 221 ASP A O 1
ATOM 1661 N N . MET A 1 222 ? 9.697 5.334 48.084 1.00 88.00 222 MET A N 1
ATOM 1662 C CA . MET A 1 222 ? 10.053 6.538 47.326 1.00 88.00 222 MET A CA 1
ATOM 1663 C C . MET A 1 222 ? 9.793 6.398 45.819 1.00 88.00 222 MET A C 1
ATOM 1665 O O . MET A 1 222 ? 9.474 7.392 45.166 1.00 88.00 222 MET A O 1
ATOM 1669 N N . ALA A 1 223 ? 9.906 5.191 45.255 1.00 91.25 223 ALA A N 1
ATOM 1670 C CA . ALA A 1 223 ? 9.631 4.964 43.840 1.00 91.25 223 ALA A CA 1
ATOM 1671 C C . ALA A 1 223 ? 8.125 5.068 43.564 1.00 91.25 223 ALA A C 1
ATOM 1673 O O . ALA A 1 223 ? 7.721 5.690 42.581 1.00 91.25 223 ALA A O 1
ATOM 1674 N N . ALA A 1 224 ? 7.288 4.548 44.467 1.00 87.62 224 ALA A N 1
ATOM 1675 C CA . ALA A 1 224 ? 5.841 4.737 44.407 1.00 87.62 224 ALA A CA 1
ATOM 1676 C C . ALA A 1 224 ? 5.434 6.210 44.572 1.00 87.62 224 ALA A C 1
ATOM 1678 O O . ALA A 1 224 ? 4.530 6.671 43.876 1.00 87.62 224 ALA A O 1
ATOM 1679 N N . ALA A 1 225 ? 6.108 6.963 45.450 1.00 88.38 225 ALA A N 1
ATOM 1680 C CA . ALA A 1 225 ? 5.874 8.398 45.617 1.00 88.38 225 ALA A CA 1
ATOM 1681 C C . ALA A 1 225 ? 6.200 9.188 44.338 1.00 88.38 225 ALA A C 1
ATOM 1683 O O . ALA A 1 225 ? 5.420 10.042 43.912 1.00 88.38 225 ALA A O 1
ATOM 1684 N N . GLN A 1 226 ? 7.330 8.873 43.698 1.00 91.06 226 GLN A N 1
ATOM 1685 C CA . GLN A 1 226 ? 7.732 9.502 42.444 1.00 91.06 226 GLN A CA 1
ATOM 1686 C C . GLN A 1 226 ? 6.781 9.134 41.299 1.00 91.06 226 GLN A C 1
ATOM 1688 O O . GLN A 1 226 ? 6.364 10.015 40.551 1.00 91.06 226 GLN A O 1
ATOM 1693 N N . GLU A 1 227 ? 6.382 7.863 41.196 1.00 90.69 227 GLU A N 1
ATOM 1694 C CA . GLU A 1 227 ? 5.387 7.401 40.223 1.00 90.69 227 GLU 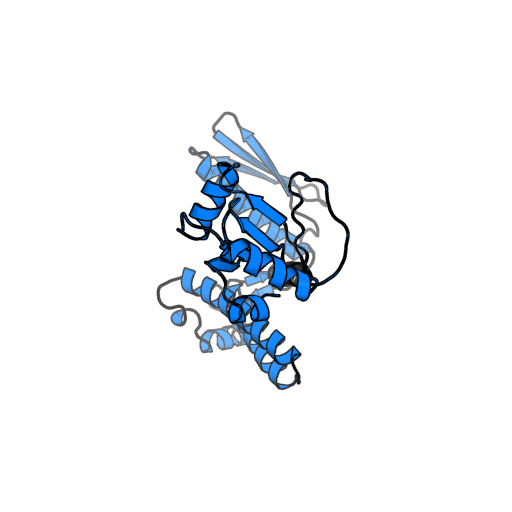A CA 1
ATOM 1695 C C . GLU A 1 227 ? 4.057 8.149 40.395 1.00 90.69 227 GLU A C 1
ATOM 1697 O O . GLU A 1 227 ? 3.533 8.689 39.421 1.00 90.69 227 GLU A O 1
ATOM 1702 N N . MET A 1 228 ? 3.547 8.245 41.631 1.00 92.56 228 MET A N 1
ATOM 1703 C CA . MET A 1 228 ? 2.328 8.987 41.966 1.00 92.56 228 MET A CA 1
ATOM 1704 C C . MET A 1 228 ? 2.421 10.449 41.518 1.00 92.56 228 MET A C 1
ATOM 1706 O O . MET A 1 228 ? 1.494 10.952 40.877 1.00 92.56 228 MET A O 1
ATOM 1710 N N . TYR A 1 229 ? 3.534 11.127 41.810 1.00 92.88 229 TYR A N 1
ATOM 1711 C CA . TYR A 1 229 ? 3.736 12.518 41.411 1.00 92.88 229 TYR A CA 1
ATOM 1712 C C . TYR A 1 229 ? 3.790 12.679 39.888 1.00 92.88 229 TYR A C 1
ATOM 1714 O O . TYR A 1 229 ? 3.134 13.564 39.343 1.00 92.88 229 TYR A O 1
ATOM 1722 N N . SER A 1 230 ? 4.502 11.801 39.180 1.00 91.44 230 SER A N 1
ATOM 1723 C CA . SER A 1 230 ? 4.615 11.865 37.719 1.00 91.44 230 SER A CA 1
ATOM 1724 C C . SER A 1 230 ? 3.278 11.684 36.997 1.00 91.44 230 SER A C 1
ATOM 1726 O O . SER A 1 230 ? 3.068 12.324 35.970 1.00 91.44 230 SER A O 1
ATOM 1728 N N . ILE A 1 231 ? 2.371 10.848 37.517 1.00 90.19 231 ILE A N 1
ATOM 1729 C CA . ILE A 1 231 ? 1.078 10.579 36.861 1.00 90.19 231 ILE A CA 1
ATOM 1730 C C . ILE A 1 231 ? -0.039 11.549 37.268 1.00 90.19 231 ILE A C 1
ATOM 1732 O O . ILE A 1 231 ? -0.990 11.730 36.515 1.00 90.19 231 ILE A O 1
ATOM 1736 N N . SER A 1 232 ? 0.038 12.148 38.461 1.00 88.19 232 SER A N 1
ATOM 1737 C CA . SER A 1 232 ? -1.055 12.954 39.032 1.00 88.19 232 SER A CA 1
ATOM 1738 C C . SER A 1 232 ? -0.707 14.426 39.253 1.00 88.19 232 SER A C 1
ATOM 1740 O O . SER A 1 232 ? -1.606 15.246 39.445 1.00 88.19 232 SER A O 1
ATOM 1742 N N . GLY A 1 233 ? 0.585 14.768 39.288 1.00 89.62 233 GLY A N 1
ATOM 1743 C CA . GLY A 1 233 ? 1.085 16.070 39.733 1.00 89.62 233 GLY A CA 1
ATOM 1744 C C . GLY A 1 233 ? 0.860 16.353 41.225 1.00 89.62 233 GLY A C 1
ATOM 1745 O O . GLY A 1 233 ? 1.068 17.481 41.666 1.00 89.62 233 GLY A O 1
ATOM 1746 N N . GLN A 1 234 ? 0.405 15.368 42.008 1.00 85.69 234 GLN A N 1
ATOM 1747 C CA . GLN A 1 234 ? 0.074 15.525 43.423 1.00 85.69 234 GLN A CA 1
ATOM 1748 C C . GLN A 1 234 ? 1.135 14.898 44.322 1.00 85.69 234 GLN A C 1
ATOM 1750 O O . GLN A 1 234 ? 1.679 13.838 44.027 1.00 85.69 234 GLN A O 1
ATOM 1755 N N . MET A 1 235 ? 1.377 15.544 45.464 1.00 87.38 235 MET A N 1
ATOM 1756 C CA . MET A 1 235 ? 2.243 15.031 46.536 1.00 87.38 235 MET A CA 1
ATOM 1757 C C . MET A 1 235 ? 1.446 14.345 47.658 1.00 87.38 235 MET A C 1
ATOM 1759 O O . MET A 1 235 ? 2.033 13.800 48.588 1.00 87.38 235 MET A O 1
ATOM 1763 N N . GLY A 1 236 ? 0.110 14.401 47.607 1.00 87.94 236 GLY A N 1
ATOM 1764 C CA . GLY A 1 236 ? -0.785 13.898 48.648 1.00 87.94 236 GLY A CA 1
ATOM 1765 C C . GLY A 1 236 ? -1.595 12.677 48.213 1.00 87.94 236 GLY A C 1
ATOM 1766 O O . GLY A 1 236 ? -1.964 12.541 47.050 1.00 87.94 236 GLY A O 1
ATOM 1767 N N . THR A 1 237 ? -1.912 11.814 49.177 1.00 92.38 237 THR A N 1
ATOM 1768 C CA . THR A 1 237 ? -2.761 10.625 49.003 1.00 92.38 237 THR A CA 1
ATOM 1769 C C . THR A 1 237 ? -4.210 10.894 49.436 1.00 92.38 237 THR A C 1
ATOM 1771 O O . THR A 1 237 ? -4.418 11.714 50.334 1.00 92.38 237 THR A O 1
ATOM 1774 N N . PRO A 1 238 ? -5.220 10.169 48.916 1.00 93.25 238 PRO A N 1
ATOM 1775 C CA . PRO A 1 238 ? -5.118 9.040 47.994 1.00 93.25 238 PRO A CA 1
ATOM 1776 C C . PRO A 1 238 ? -5.052 9.465 46.529 1.00 93.25 238 PRO A C 1
ATOM 1778 O O . PRO A 1 238 ? -5.717 10.412 46.118 1.00 93.25 238 PRO A O 1
ATOM 1781 N N . VAL A 1 239 ? -4.315 8.695 45.736 1.00 93.56 239 VAL A N 1
ATOM 1782 C CA . VAL A 1 239 ? -4.388 8.724 44.271 1.00 93.56 239 VAL A CA 1
ATOM 1783 C C . VAL A 1 239 ? -4.712 7.309 43.815 1.00 93.56 239 VAL A C 1
ATOM 1785 O O . VAL A 1 239 ? -4.120 6.354 44.309 1.00 93.56 239 VAL A O 1
ATOM 1788 N N . THR A 1 240 ? -5.670 7.160 42.907 1.00 93.75 240 THR A N 1
ATOM 1789 C CA . THR A 1 240 ? -6.062 5.861 42.351 1.00 93.75 240 THR A CA 1
ATOM 1790 C C . THR A 1 240 ? -5.803 5.863 40.856 1.00 93.75 240 THR A C 1
ATOM 1792 O O . THR A 1 240 ? -6.304 6.736 40.153 1.00 93.75 240 THR A O 1
ATOM 1795 N N . ARG A 1 241 ? -5.029 4.896 40.367 1.00 90.50 241 ARG A N 1
ATOM 1796 C CA . ARG A 1 241 ? -4.818 4.662 38.937 1.00 90.50 241 ARG A CA 1
ATOM 1797 C C . ARG A 1 241 ? -5.626 3.447 38.502 1.00 90.50 241 ARG A C 1
ATOM 1799 O O . ARG A 1 241 ? -5.503 2.398 39.129 1.00 90.50 241 ARG A O 1
ATOM 1806 N N . ILE A 1 242 ? -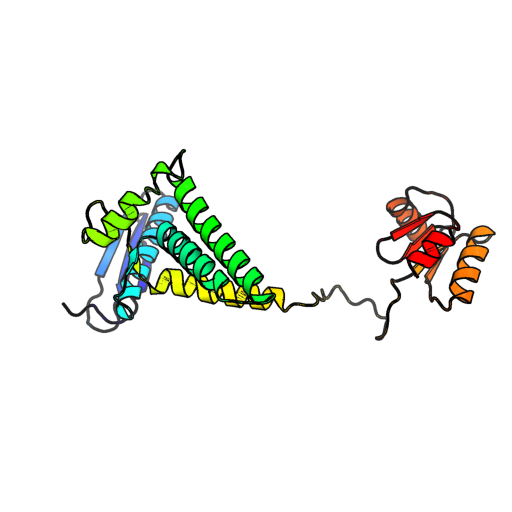6.417 3.589 37.444 1.00 88.50 242 ILE A N 1
ATOM 1807 C CA . ILE A 1 242 ? -7.187 2.504 36.824 1.00 88.50 242 ILE A CA 1
ATOM 1808 C C . ILE A 1 242 ? -6.827 2.494 35.340 1.00 88.50 242 ILE A C 1
ATOM 1810 O O . ILE A 1 242 ? -7.255 3.366 34.585 1.00 88.50 242 ILE A O 1
ATOM 1814 N N . GLY A 1 243 ? -5.986 1.547 34.918 1.00 82.94 243 GLY A N 1
ATOM 1815 C CA . GLY A 1 243 ? -5.442 1.557 33.555 1.00 82.94 243 GLY A CA 1
ATOM 1816 C C . GLY A 1 243 ? -4.653 2.845 33.266 1.00 82.94 243 GLY A C 1
ATOM 1817 O O . GLY A 1 243 ? -3.667 3.127 33.947 1.00 82.94 243 GLY A O 1
ATOM 1818 N N . SER A 1 244 ? -5.087 3.621 32.267 1.00 82.19 244 SER A N 1
ATOM 1819 C CA . SER A 1 244 ? -4.494 4.918 31.897 1.00 82.19 244 SER A CA 1
ATOM 1820 C C . SER A 1 244 ? -5.056 6.116 32.671 1.00 82.19 244 SER A C 1
ATOM 1822 O O . SER A 1 244 ? -4.508 7.210 32.570 1.00 82.19 244 SER A O 1
ATOM 1824 N N . GLU A 1 245 ? -6.142 5.935 33.422 1.00 87.94 245 GLU A N 1
ATOM 1825 C CA . GLU A 1 245 ? -6.845 7.023 34.103 1.00 87.94 245 GLU A CA 1
ATOM 1826 C C . GLU A 1 245 ? -6.342 7.217 35.535 1.00 87.94 245 GLU A C 1
ATOM 1828 O O . GLU A 1 245 ? -6.030 6.257 36.248 1.00 87.94 245 GLU A O 1
ATOM 1833 N N . VAL A 1 246 ? -6.302 8.478 35.976 1.00 90.56 246 VAL A N 1
ATOM 1834 C CA . VAL A 1 246 ? -5.817 8.872 37.305 1.00 90.56 246 VAL A CA 1
ATOM 1835 C C . VAL A 1 246 ? -6.887 9.677 38.035 1.00 90.56 246 VAL A C 1
ATOM 1837 O O . VAL A 1 246 ? -7.320 10.741 37.592 1.00 90.56 246 VAL A O 1
ATOM 1840 N N . ILE A 1 247 ? -7.293 9.179 39.199 1.00 91.50 247 ILE A N 1
ATOM 1841 C CA . ILE A 1 247 ? -8.234 9.832 40.104 1.00 91.50 247 ILE A CA 1
ATOM 1842 C C . ILE A 1 247 ? -7.460 10.340 41.317 1.00 91.50 247 ILE A C 1
ATOM 1844 O O . ILE A 1 247 ? -6.854 9.568 42.058 1.00 91.50 247 ILE A O 1
ATOM 1848 N N . VAL A 1 248 ? -7.518 11.647 41.546 1.00 91.62 248 VAL A N 1
ATOM 1849 C CA . VAL A 1 248 ? -6.985 12.284 42.753 1.00 91.62 248 VAL A CA 1
ATOM 1850 C C . VAL A 1 248 ? -8.092 12.375 43.801 1.00 91.62 248 VAL A C 1
ATOM 1852 O O . VAL A 1 248 ? -9.176 12.884 43.519 1.00 91.62 248 VAL A O 1
ATOM 1855 N N . GLY A 1 249 ? -7.812 11.918 45.021 1.00 90.88 249 GLY A N 1
ATOM 1856 C CA . GLY A 1 249 ? -8.762 11.913 46.129 1.00 90.88 249 GLY A CA 1
ATOM 1857 C C . GLY A 1 249 ? -9.785 10.773 46.060 1.00 90.88 249 GLY A C 1
ATOM 1858 O O . GLY A 1 249 ? -9.589 9.761 45.389 1.00 90.88 249 GLY A O 1
ATOM 1859 N N . PHE A 1 250 ? -10.884 10.931 46.801 1.00 91.62 250 PHE A N 1
ATOM 1860 C CA . PHE A 1 250 ? -12.034 10.025 46.749 1.00 91.62 250 PHE A CA 1
ATOM 1861 C C . PHE A 1 250 ? -13.145 10.655 45.901 1.00 91.62 250 PHE A C 1
ATOM 1863 O O . PHE A 1 250 ? -13.856 11.539 46.377 1.00 91.62 250 PHE A O 1
ATOM 1870 N N . ASP A 1 251 ? -13.297 10.185 44.664 1.00 90.12 251 ASP A N 1
ATOM 1871 C CA . ASP A 1 251 ? -14.361 10.592 43.739 1.00 90.12 251 ASP A CA 1
ATOM 1872 C C . ASP A 1 251 ? -15.181 9.361 43.338 1.00 90.12 251 ASP A C 1
ATOM 1874 O O . ASP A 1 251 ? -14.791 8.582 42.468 1.00 90.12 251 ASP A O 1
ATOM 1878 N N . GLN A 1 252 ? -16.315 9.170 44.013 1.00 87.19 252 GLN A N 1
ATOM 1879 C CA . GLN A 1 252 ? -17.168 8.001 43.815 1.00 87.19 252 GLN A CA 1
ATOM 1880 C C . GLN A 1 252 ? -17.710 7.905 42.381 1.00 87.19 252 GLN A C 1
ATOM 1882 O O . GLN A 1 252 ? -17.739 6.816 41.819 1.00 87.19 252 GLN A O 1
ATOM 1887 N N . ALA A 1 253 ? -18.094 9.032 41.774 1.00 85.75 253 ALA A N 1
ATOM 1888 C CA . ALA A 1 253 ? -18.678 9.047 40.434 1.00 85.75 253 ALA A CA 1
ATOM 1889 C C . ALA A 1 253 ? -17.651 8.670 39.357 1.00 85.75 253 ALA A C 1
ATOM 1891 O O . ALA A 1 253 ? -17.996 8.009 38.377 1.00 85.75 253 ALA A O 1
ATOM 1892 N N . LYS A 1 254 ? -16.384 9.070 39.535 1.00 85.31 254 LYS A N 1
ATOM 1893 C CA . LYS A 1 254 ? -15.293 8.637 38.649 1.00 85.31 254 LYS A CA 1
ATOM 1894 C C . LYS A 1 254 ? -14.917 7.181 38.863 1.00 85.31 254 LYS A C 1
ATOM 1896 O O . LYS A 1 254 ? -14.670 6.493 37.880 1.00 85.31 254 LYS A O 1
ATOM 1901 N N . LEU A 1 255 ? -14.905 6.718 40.113 1.00 85.94 255 LEU A N 1
ATOM 1902 C CA . LEU A 1 255 ? -14.671 5.309 40.421 1.00 85.94 255 LEU A CA 1
ATOM 1903 C C . LEU A 1 255 ? -15.746 4.440 39.754 1.00 85.94 255 LEU A C 1
ATOM 1905 O O . LEU A 1 255 ? -15.395 3.586 38.958 1.00 85.94 255 LEU A O 1
ATOM 1909 N N . ASP A 1 256 ? -17.033 4.755 39.931 1.00 84.00 256 ASP A N 1
ATOM 1910 C CA . ASP A 1 256 ? -18.150 4.018 39.308 1.00 84.00 256 ASP A CA 1
ATOM 1911 C C . ASP A 1 256 ? -18.142 4.017 37.772 1.00 84.00 256 ASP A C 1
ATOM 1913 O O . ASP A 1 256 ? -18.757 3.157 37.149 1.00 84.00 256 ASP A O 1
ATOM 1917 N N . ARG A 1 257 ? -17.505 5.005 37.135 1.00 80.69 257 ARG A N 1
ATOM 1918 C CA . ARG A 1 257 ? -17.387 5.051 35.671 1.00 80.69 257 ARG A CA 1
ATOM 1919 C C . ARG A 1 257 ? -16.274 4.140 35.150 1.00 80.69 257 ARG A C 1
ATOM 1921 O O . ARG A 1 257 ? -16.350 3.700 34.007 1.00 80.69 257 ARG A O 1
ATOM 1928 N N . LEU A 1 258 ? -15.224 3.946 35.942 1.00 72.06 258 LEU A N 1
ATOM 1929 C CA . LEU A 1 258 ? -13.984 3.290 35.525 1.00 72.06 258 LEU A CA 1
ATOM 1930 C C . LEU A 1 258 ? -13.838 1.868 36.076 1.00 72.06 258 LEU A C 1
ATOM 1932 O O . LEU A 1 258 ? -12.921 1.159 35.667 1.00 72.06 258 LEU A O 1
ATOM 1936 N N . THR A 1 259 ? -14.729 1.463 36.981 1.00 60.91 259 THR A N 1
ATOM 1937 C CA . THR A 1 259 ? -14.798 0.127 37.577 1.00 60.91 259 THR A CA 1
ATOM 1938 C C . THR A 1 259 ? -16.218 -0.402 37.546 1.00 60.91 259 THR A C 1
ATOM 1940 O O . THR A 1 259 ? -16.401 -1.564 37.138 1.00 60.91 259 THR A O 1
#

Foldseek 3Di:
DQQQLAAFDWDWDADPVQKIWIFTDGPDDPDTDIDIHHDPDVVVVVVVVVVVVVVRRQSNLCSVAVDKDFDQLVVLLVQLVVLLVVLVVDDDPVSVVSNVSSVVSNVVSLVVLVVVDDDSVVVVPVVVVVCCVVPVDDDPGDMGTPCVVVVVVVVVVVVVVVVVPPPDDDDDDPDDDDDDDDDDFFAKEWEDAPPDPQSVVQVVVCVVVVHDYHYHDCVPDVVSQVVQCVLPVDNDDTWMDTHNDIDGTDDPVVVVVRD

Sequence (259 aa):
MQLCSRAMTAVWEESAERDMMITIETDGTTGAAEVIIGGHDQNVLDHRKADIDSALKLLGSFADDHRVVPGAALTYLELSKKLRRRALDVWGPERLAILAFSTALSRIGMSLVKGFGDDPLKGLDMDRLEALEASGIKGEASVEPVSVPRTVMNTSSELAASILRIDDVISAGKLHESDSFGGGGGNVTVYTTPSCPWCSRVKSYLRSKGISFVEKDVSSDMAAAQEMYSISGQMGTPVTRIGSEVIVGFDQAKLDRLT

Secondary structure (DSSP, 8-state):
-----S--EEEEEE-TTSEEEEEEE-TTSS-PEEEEEE-S-HHHHHHHHHHHHHHHHHHHHTTT---EEE-HHHHHHHHHHHHHHHTTS--STHHHHHHHHHHHHHHHHHHHHHTT-S-TTTT--HHHHHHHHHHT--S---EEETHHHHHHHHHHHHHHHHHHT--------S---------S---EEEEE-TT-HHHHHHHHHHHHTT--EEEEETTT-HHHHHHHHHHHS-SSS-EEEETTEEEES--HHHHHHH-